Protein AF-A0A521KQM8-F1 (afdb_monomer_lite)

Sequence (256 aa):
MLDLCTLRRFVACAALLVLASGAGAQAESTPASAPASAPASAPAPAAPDPARRARIEAQLAVDKQLAVDTSGAEQALELLRSTRGATEHERAIALAALGIAKHADGRELLESQARYGPGVERLAAIAALGDLGAPDLALFGELVRDAQADVRAGACLALCFAGAGARVADLSLNGPPDVAASAQAAIDFARAPREHLEFEPGLLRLELRTRAAERFGAAPASLPVPLPAPAPTDAKPAAEPATAPAAAPAPPADAG

Structure (mmCIF, N/CA/C/O backbone):
data_AF-A0A521KQM8-F1
#
_entry.id   AF-A0A521KQM8-F1
#
loop_
_atom_site.group_PDB
_atom_site.id
_atom_site.type_symbol
_atom_site.label_atom_id
_atom_site.label_alt_id
_atom_site.label_comp_id
_atom_site.label_asym_id
_atom_site.label_entity_id
_atom_site.label_seq_id
_atom_site.pdbx_PDB_ins_code
_atom_site.Cartn_x
_atom_site.Cartn_y
_atom_site.Cartn_z
_atom_site.occupancy
_atom_site.B_iso_or_equiv
_atom_site.auth_seq_id
_atom_site.auth_comp_id
_atom_site.auth_asym_id
_atom_site.auth_atom_id
_atom_site.pdbx_PDB_model_num
ATOM 1 N N . MET A 1 1 ? -30.921 2.737 -35.733 1.00 42.62 1 MET A N 1
ATOM 2 C CA . MET A 1 1 ? -30.662 3.814 -34.757 1.00 42.62 1 MET A CA 1
ATOM 3 C C . MET A 1 1 ? -29.338 3.501 -34.090 1.00 42.62 1 MET A C 1
ATOM 5 O O . MET A 1 1 ? -29.284 2.562 -33.312 1.00 42.62 1 MET A O 1
ATOM 9 N N . LEU A 1 2 ? -28.266 4.175 -34.505 1.00 41.41 2 LEU A N 1
ATOM 10 C CA . LEU A 1 2 ? -26.936 4.033 -33.906 1.00 41.41 2 LEU A CA 1
ATOM 11 C C . LEU A 1 2 ? -26.723 5.194 -32.931 1.00 41.41 2 LEU A C 1
ATOM 13 O O . LEU A 1 2 ? -27.085 6.330 -33.234 1.00 41.41 2 LEU A O 1
ATOM 17 N N . ASP A 1 3 ? -26.207 4.853 -31.754 1.00 48.16 3 ASP A N 1
ATOM 18 C CA . ASP A 1 3 ? -26.112 5.684 -30.557 1.00 48.16 3 ASP A CA 1
ATOM 19 C C . ASP A 1 3 ? -25.128 6.858 -30.741 1.00 48.16 3 ASP A C 1
ATOM 21 O O . ASP A 1 3 ? -24.001 6.688 -31.225 1.00 48.16 3 ASP A O 1
ATOM 25 N N . LEU A 1 4 ? -25.549 8.064 -30.340 1.00 45.22 4 LEU A N 1
ATOM 26 C CA . LEU A 1 4 ? -24.767 9.304 -30.450 1.00 45.22 4 LEU A CA 1
ATOM 27 C C . LEU A 1 4 ? -23.449 9.247 -29.647 1.00 45.22 4 LEU A C 1
ATOM 29 O O . LEU A 1 4 ? -22.522 10.009 -29.935 1.00 45.22 4 LEU A O 1
ATOM 33 N N . CYS A 1 5 ? -23.323 8.328 -28.685 1.00 44.53 5 CYS A N 1
ATOM 34 C CA . CYS A 1 5 ? -22.093 8.117 -27.916 1.00 44.53 5 CYS A CA 1
ATOM 35 C C . CYS A 1 5 ? -20.972 7.426 -28.715 1.00 44.53 5 CYS A C 1
ATOM 37 O O . CYS A 1 5 ? -19.792 7.682 -28.462 1.00 44.53 5 CYS A O 1
ATOM 39 N N . THR A 1 6 ? -21.297 6.608 -29.720 1.00 47.88 6 THR A N 1
ATOM 40 C CA . THR A 1 6 ? -20.286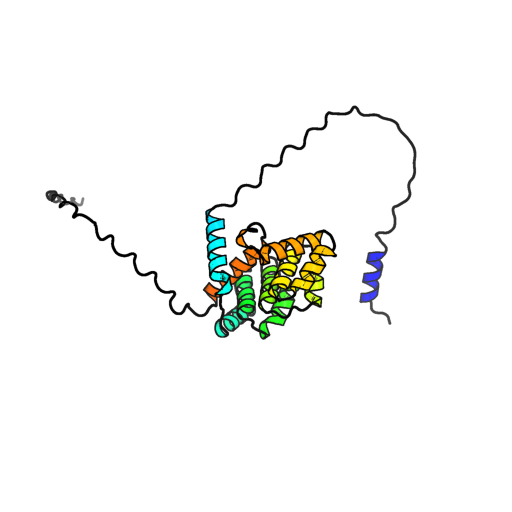 5.915 -30.542 1.00 47.88 6 THR A CA 1
ATOM 41 C C . THR A 1 6 ? -19.707 6.836 -31.622 1.00 47.88 6 THR A C 1
ATOM 43 O O . THR A 1 6 ? -18.534 6.718 -31.981 1.00 47.88 6 THR A O 1
ATOM 46 N N . LEU A 1 7 ? -20.483 7.827 -32.078 1.00 43.34 7 LEU A N 1
ATOM 47 C CA . LEU A 1 7 ? -20.072 8.762 -33.130 1.00 43.34 7 LEU A CA 1
ATOM 48 C C . LEU A 1 7 ? -19.021 9.786 -32.652 1.00 43.34 7 LEU A C 1
ATOM 50 O O . LEU A 1 7 ? -18.184 10.223 -33.439 1.00 43.34 7 LEU A O 1
ATOM 54 N N . ARG A 1 8 ? -18.992 10.130 -31.354 1.00 45.88 8 ARG A N 1
ATOM 55 C CA . ARG A 1 8 ? -18.003 11.076 -30.792 1.00 45.88 8 ARG A CA 1
ATOM 56 C C . ARG A 1 8 ? -16.604 10.485 -30.600 1.00 45.88 8 ARG A C 1
ATOM 58 O O . ARG A 1 8 ? -15.633 11.234 -30.630 1.00 45.88 8 ARG A O 1
ATOM 65 N N . ARG A 1 9 ? -16.475 9.162 -30.451 1.00 45.34 9 ARG A N 1
ATOM 66 C CA . ARG A 1 9 ? -15.163 8.500 -30.305 1.00 45.34 9 ARG A CA 1
ATOM 67 C C . ARG A 1 9 ? -14.437 8.288 -31.636 1.00 45.34 9 ARG A C 1
ATOM 69 O O . ARG A 1 9 ? -13.214 8.252 -31.643 1.00 45.34 9 ARG A O 1
ATOM 76 N N . PHE A 1 10 ? -15.156 8.245 -32.758 1.00 44.16 10 PHE A N 1
ATOM 77 C CA . PHE A 1 10 ? -14.536 8.107 -34.082 1.00 44.16 10 PHE A CA 1
ATOM 78 C C . PHE A 1 10 ? -13.976 9.423 -34.647 1.00 44.16 10 PHE A C 1
ATOM 80 O O . PHE A 1 10 ? -12.993 9.401 -35.382 1.00 44.16 10 PHE A O 1
ATOM 87 N N . VAL A 1 11 ? -14.528 10.578 -34.261 1.00 44.50 11 VAL A N 1
ATOM 88 C CA . VAL A 1 11 ? -14.074 11.889 -34.773 1.00 44.50 11 VAL A CA 1
ATOM 89 C C . VAL A 1 11 ? -12.771 12.367 -34.107 1.00 44.50 11 VAL A C 1
ATOM 91 O O . VAL A 1 11 ? -12.037 13.153 -34.696 1.00 44.50 11 VAL A O 1
ATOM 94 N N . ALA A 1 12 ? -12.406 11.833 -32.937 1.00 39.25 12 ALA A N 1
ATOM 95 C CA . ALA A 1 12 ? -11.159 12.192 -32.252 1.00 39.25 12 ALA A CA 1
ATOM 96 C C . ALA A 1 12 ? -9.910 11.429 -32.754 1.00 39.25 12 ALA A C 1
ATOM 98 O O . ALA A 1 12 ? -8.794 11.839 -32.455 1.00 39.25 12 ALA A O 1
ATOM 99 N N . CYS A 1 13 ? -10.067 10.356 -33.542 1.00 35.03 13 CYS A N 1
ATOM 100 C CA . CYS A 1 13 ? -8.942 9.584 -34.101 1.00 35.03 13 CYS A CA 1
ATOM 101 C C . CYS A 1 13 ? -8.558 9.971 -35.541 1.00 35.03 13 CYS A C 1
ATOM 103 O O . CYS A 1 13 ? -7.539 9.506 -36.041 1.00 35.03 13 CYS A O 1
ATOM 105 N N . ALA A 1 14 ? -9.318 10.847 -36.207 1.00 38.75 14 ALA A N 1
ATOM 106 C CA . ALA A 1 14 ? -9.043 11.261 -37.588 1.00 38.75 14 ALA A CA 1
ATOM 107 C C . ALA A 1 14 ? -8.217 12.562 -37.713 1.00 38.75 14 ALA A C 1
ATOM 109 O O . ALA A 1 14 ? -7.938 12.999 -38.825 1.00 38.75 14 ALA A O 1
ATOM 110 N N . ALA A 1 15 ? -7.804 13.181 -36.600 1.00 38.75 15 ALA A N 1
ATOM 111 C CA . ALA A 1 15 ? -7.133 14.489 -36.599 1.00 38.75 15 ALA A CA 1
ATOM 112 C C . ALA A 1 15 ? -5.607 14.449 -36.357 1.00 38.75 15 ALA A C 1
ATOM 114 O O . ALA A 1 15 ? -4.981 15.501 -36.296 1.00 38.75 15 ALA A O 1
ATOM 115 N N . LEU A 1 16 ? -4.989 13.267 -36.245 1.00 41.53 16 LEU A N 1
ATOM 116 C CA . LEU A 1 16 ? -3.543 13.123 -35.977 1.00 41.53 16 LEU A CA 1
ATOM 117 C C . LEU A 1 16 ? -2.759 12.447 -37.113 1.00 41.53 16 LEU A C 1
ATOM 119 O O . LEU A 1 16 ? -1.646 11.973 -36.911 1.00 41.53 16 LEU A O 1
ATOM 123 N N . LEU A 1 17 ? -3.325 12.415 -38.322 1.00 41.81 17 LEU A N 1
ATOM 124 C CA . LEU A 1 17 ? -2.735 11.724 -39.472 1.00 41.81 17 LEU A CA 1
ATOM 125 C C . LEU A 1 17 ? -2.763 12.569 -40.750 1.00 41.81 17 LEU A C 1
ATOM 127 O O . LEU A 1 17 ? -3.063 12.078 -41.829 1.00 41.81 17 LEU A O 1
ATOM 131 N N . VAL A 1 18 ? -2.425 13.854 -40.635 1.00 44.00 18 VAL A N 1
ATOM 132 C CA . VAL A 1 18 ? -2.020 14.686 -41.775 1.00 44.00 18 VAL A CA 1
ATOM 133 C C . VAL A 1 18 ? -0.967 15.668 -41.279 1.00 44.00 18 VAL A C 1
ATOM 135 O O . VAL A 1 18 ? -1.318 16.639 -40.623 1.00 44.00 18 VAL A O 1
ATOM 138 N N . LEU A 1 19 ? 0.309 15.378 -41.551 1.00 39.69 19 LEU A N 1
ATOM 139 C CA . LEU A 1 19 ? 1.375 16.338 -41.894 1.00 39.69 19 LEU A CA 1
ATOM 140 C C . LEU A 1 19 ? 2.714 15.590 -42.007 1.00 39.69 19 LEU A C 1
ATOM 142 O O . LEU A 1 19 ? 3.622 15.726 -41.195 1.00 39.69 19 LEU A O 1
ATOM 146 N N . ALA A 1 20 ? 2.824 14.784 -43.060 1.00 41.88 20 ALA A N 1
ATOM 147 C CA . ALA A 1 20 ? 4.099 14.355 -43.614 1.00 41.88 20 ALA A CA 1
ATOM 148 C C . ALA A 1 20 ? 4.012 14.499 -45.137 1.00 41.88 20 ALA A C 1
ATOM 150 O O . ALA A 1 20 ? 3.541 13.594 -45.814 1.00 41.88 20 ALA A O 1
ATOM 151 N N . SER A 1 21 ? 4.379 15.671 -45.660 1.00 40.28 21 SER A N 1
ATOM 152 C CA . SER A 1 21 ? 5.033 15.822 -46.969 1.00 40.28 21 SER A CA 1
ATOM 153 C C . SER A 1 21 ? 5.296 17.295 -47.257 1.00 40.28 21 SER A C 1
ATOM 155 O O . SER A 1 21 ? 4.374 18.103 -47.311 1.00 40.28 21 SER A O 1
ATOM 157 N N . GLY A 1 22 ? 6.565 17.633 -47.453 1.00 37.00 22 GLY A N 1
ATOM 158 C CA . GLY A 1 22 ? 7.013 18.981 -47.775 1.00 37.00 22 GLY A CA 1
ATOM 159 C C . GLY A 1 22 ? 8.520 19.005 -47.976 1.00 37.00 22 GLY A C 1
ATOM 160 O O . GLY A 1 22 ? 9.252 19.519 -47.140 1.00 37.00 22 GLY A O 1
ATOM 161 N N . ALA A 1 23 ? 8.977 18.376 -49.058 1.00 44.16 23 ALA A N 1
ATOM 162 C CA . ALA A 1 23 ? 10.342 18.489 -49.553 1.00 44.16 23 ALA A CA 1
ATOM 163 C C . ALA A 1 23 ? 10.593 19.895 -50.128 1.00 44.16 23 ALA A C 1
ATOM 165 O O . ALA A 1 23 ? 9.737 20.431 -50.831 1.00 44.16 23 ALA A O 1
ATOM 166 N N . GLY A 1 24 ? 11.780 20.462 -49.886 1.00 35.81 24 GLY A N 1
ATOM 167 C CA . GLY A 1 24 ? 12.187 21.735 -50.486 1.00 35.81 24 GLY A CA 1
ATOM 168 C C . GLY A 1 24 ? 13.563 22.236 -50.040 1.00 35.81 24 GLY A C 1
ATOM 169 O O . GLY A 1 24 ? 13.657 22.987 -49.085 1.00 35.81 24 GLY A O 1
ATOM 170 N N . ALA A 1 25 ? 14.593 21.778 -50.756 1.00 41.16 25 ALA A N 1
ATOM 171 C CA . ALA A 1 25 ? 15.841 22.447 -51.153 1.00 41.16 25 ALA A CA 1
ATOM 172 C C . ALA A 1 25 ? 16.570 23.472 -50.239 1.00 41.16 25 ALA A C 1
ATOM 174 O O . ALA A 1 25 ? 16.071 24.547 -49.941 1.00 41.16 25 ALA A O 1
ATOM 175 N N . GLN A 1 26 ? 17.853 23.145 -50.019 1.00 43.31 26 GLN A N 1
ATOM 176 C CA . GLN A 1 26 ? 19.065 23.987 -50.046 1.00 43.31 26 GLN A CA 1
ATOM 177 C C . GLN A 1 26 ? 19.142 25.299 -49.243 1.00 43.31 26 GLN A C 1
ATOM 179 O O . GLN A 1 26 ? 18.536 26.298 -49.604 1.00 43.31 26 GLN A O 1
ATOM 184 N N . ALA A 1 27 ? 20.099 25.340 -48.307 1.00 42.34 27 ALA A N 1
ATOM 185 C CA . ALA A 1 27 ? 21.188 26.323 -48.320 1.00 42.34 27 ALA A CA 1
ATOM 186 C C . ALA A 1 27 ? 22.293 25.906 -47.336 1.00 42.34 27 ALA A C 1
ATOM 188 O O . ALA A 1 27 ? 22.038 25.632 -46.163 1.00 42.34 27 ALA A O 1
ATOM 189 N N . GLU A 1 28 ? 23.525 25.868 -47.837 1.00 49.53 28 GLU A N 1
ATOM 190 C CA . GLU A 1 28 ? 24.750 25.847 -47.049 1.00 49.53 28 GLU A CA 1
ATOM 191 C C . GLU A 1 28 ? 24.779 27.031 -46.077 1.00 49.53 28 GLU A C 1
ATOM 193 O O . GLU A 1 28 ? 24.676 28.188 -46.475 1.00 49.53 28 GLU A O 1
ATOM 198 N N . SER A 1 29 ? 24.996 26.755 -44.798 1.00 42.62 29 SER A N 1
ATOM 199 C CA . SER A 1 29 ? 25.828 27.623 -43.970 1.00 42.62 29 SER A CA 1
ATOM 200 C C . SER A 1 29 ? 26.362 26.804 -42.810 1.00 42.62 29 SER A C 1
ATOM 202 O O . SER A 1 29 ? 25.623 26.304 -41.971 1.00 42.62 29 SER A O 1
ATOM 204 N N . THR A 1 30 ? 27.672 26.620 -42.830 1.00 50.94 30 THR A N 1
ATOM 205 C CA . THR A 1 30 ? 28.484 26.042 -41.770 1.00 50.94 30 THR A CA 1
ATOM 206 C C . THR A 1 30 ? 28.588 27.068 -40.639 1.00 50.94 30 THR A C 1
ATOM 208 O O . THR A 1 30 ? 29.225 28.102 -40.852 1.00 50.94 30 THR A O 1
ATOM 211 N N . PRO A 1 31 ? 28.030 26.843 -39.435 1.00 47.12 31 PRO A N 1
ATOM 212 C CA . PRO A 1 31 ? 28.430 27.599 -38.267 1.00 47.12 31 PRO A CA 1
ATOM 213 C C . PRO A 1 31 ? 29.567 26.852 -37.570 1.00 47.12 31 PRO A C 1
ATOM 215 O O . PRO A 1 31 ? 29.509 25.646 -37.330 1.00 47.12 31 PRO A O 1
ATOM 218 N N . ALA A 1 32 ? 30.622 27.602 -37.284 1.00 49.81 32 ALA A N 1
ATOM 219 C CA . ALA A 1 32 ? 31.792 27.187 -36.536 1.00 49.81 32 ALA A CA 1
ATOM 220 C C . ALA A 1 32 ? 31.441 26.324 -35.311 1.00 49.81 32 ALA A C 1
ATOM 222 O O . ALA A 1 32 ? 30.606 26.703 -34.488 1.00 49.81 32 ALA A O 1
ATOM 223 N N . SER A 1 33 ? 32.136 25.190 -35.181 1.00 44.94 33 SER A N 1
ATOM 224 C CA . SER A 1 33 ? 32.181 24.376 -33.969 1.00 44.94 33 SER A CA 1
ATOM 225 C C . SER A 1 33 ? 32.555 25.242 -32.766 1.00 44.94 33 SER A C 1
ATOM 227 O O . SER A 1 33 ? 33.722 25.577 -32.564 1.00 44.94 33 SER A O 1
ATOM 229 N N . ALA A 1 34 ? 31.559 25.588 -31.955 1.00 53.56 34 ALA A N 1
ATOM 230 C CA . ALA A 1 34 ? 31.776 26.022 -30.587 1.00 53.56 34 ALA A CA 1
ATOM 231 C C . ALA A 1 34 ? 32.239 24.805 -29.761 1.00 53.56 34 ALA A C 1
ATOM 233 O O . ALA A 1 34 ? 31.716 23.703 -29.962 1.00 53.56 34 ALA A O 1
ATOM 234 N N . PRO A 1 35 ? 33.218 24.954 -28.853 1.00 50.25 35 PRO A N 1
ATOM 235 C CA . PRO A 1 35 ? 33.642 23.858 -27.995 1.00 50.25 35 PRO A CA 1
ATOM 236 C C . PRO A 1 35 ? 32.456 23.406 -27.141 1.00 50.25 35 PRO A C 1
ATOM 238 O O . PRO A 1 35 ? 31.850 24.208 -26.432 1.00 50.25 35 PRO A O 1
ATOM 241 N N . ALA A 1 36 ? 32.132 22.116 -27.236 1.00 51.28 36 ALA A N 1
ATOM 242 C CA . ALA A 1 36 ? 31.142 21.457 -26.403 1.00 51.28 36 ALA A CA 1
ATOM 243 C C . ALA A 1 36 ? 31.471 21.729 -24.930 1.00 51.28 36 ALA A C 1
ATOM 245 O O . ALA A 1 36 ? 32.443 21.200 -24.388 1.00 51.28 36 ALA A O 1
ATOM 246 N N . SER A 1 37 ? 30.683 22.595 -24.292 1.00 50.91 37 SER A N 1
ATOM 247 C CA . SER A 1 37 ? 30.694 22.741 -22.845 1.00 50.91 37 SER A CA 1
ATOM 248 C C . SER A 1 37 ? 30.358 21.376 -22.259 1.00 50.91 37 SER A C 1
ATOM 250 O O . SER A 1 37 ? 29.270 20.847 -22.489 1.00 50.91 37 SER A O 1
ATOM 252 N N . ALA A 1 38 ? 31.329 20.780 -21.569 1.00 54.16 38 ALA A N 1
ATOM 253 C CA . ALA A 1 38 ? 31.138 19.541 -20.836 1.00 54.16 38 ALA A CA 1
ATOM 254 C C . ALA A 1 38 ? 29.878 19.666 -19.960 1.00 54.16 38 ALA A C 1
ATOM 256 O O . ALA A 1 38 ? 29.678 20.729 -19.359 1.00 54.16 38 ALA A O 1
ATOM 257 N N . PRO A 1 39 ? 29.020 18.631 -19.884 1.00 51.47 39 PRO A N 1
ATOM 258 C CA . PRO A 1 39 ? 27.883 18.663 -18.981 1.00 51.47 39 PRO A CA 1
ATOM 259 C C . PRO A 1 39 ? 28.429 18.894 -17.574 1.00 51.47 39 PRO A C 1
ATOM 261 O O . PRO A 1 39 ? 29.237 18.106 -17.081 1.00 51.47 39 PRO A O 1
ATOM 264 N N . ALA A 1 40 ? 28.042 20.015 -16.964 1.00 53.69 40 ALA A N 1
ATOM 265 C CA . ALA A 1 40 ? 28.333 20.281 -15.569 1.00 53.69 40 ALA A CA 1
ATOM 266 C C . ALA A 1 40 ? 27.846 19.067 -14.776 1.00 53.69 40 ALA A C 1
ATOM 268 O O . ALA A 1 40 ? 26.659 18.739 -14.829 1.00 53.69 40 ALA A O 1
ATOM 269 N N . SER A 1 41 ? 28.777 18.363 -14.127 1.00 55.09 41 SER A N 1
ATOM 270 C CA . SER A 1 41 ? 28.481 17.211 -13.286 1.00 55.09 41 SER A CA 1
ATOM 271 C C . SER A 1 41 ? 27.321 17.573 -12.371 1.00 55.09 41 SER A C 1
ATOM 273 O O . SER A 1 41 ? 27.449 18.477 -11.542 1.00 55.09 41 SER A O 1
ATOM 275 N N . ALA A 1 42 ? 26.177 16.915 -12.565 1.00 52.94 42 ALA A N 1
ATOM 276 C CA . ALA A 1 42 ? 25.036 17.091 -11.687 1.00 52.94 42 ALA A CA 1
ATOM 277 C C . ALA A 1 42 ? 25.513 16.850 -10.244 1.00 52.94 42 ALA A C 1
ATOM 279 O O . ALA A 1 42 ? 26.261 15.891 -10.014 1.00 52.94 42 ALA A O 1
ATOM 280 N N . PRO A 1 43 ? 25.155 17.720 -9.283 1.00 50.44 43 PRO A N 1
ATOM 281 C CA . PRO A 1 43 ? 25.525 17.509 -7.894 1.00 50.44 43 PRO A CA 1
ATOM 282 C C . PRO A 1 43 ? 25.019 16.132 -7.470 1.00 50.44 43 PRO A C 1
ATOM 284 O O . PRO A 1 43 ? 23.859 15.791 -7.708 1.00 50.44 43 PRO A O 1
ATOM 287 N N . ALA A 1 44 ? 25.915 15.326 -6.896 1.00 56.72 44 ALA A N 1
ATOM 288 C CA . ALA A 1 44 ? 25.565 14.014 -6.376 1.00 56.72 44 ALA A CA 1
ATOM 289 C C . ALA A 1 44 ? 24.344 14.150 -5.445 1.00 56.72 44 ALA A C 1
ATOM 291 O O . ALA A 1 44 ? 24.297 15.112 -4.667 1.00 56.72 44 ALA A O 1
ATOM 292 N N . PRO A 1 45 ? 23.354 13.241 -5.529 1.00 59.22 45 PRO A N 1
ATOM 293 C CA . PRO A 1 45 ? 22.171 13.309 -4.684 1.00 59.22 45 PRO A CA 1
ATOM 294 C C . PRO A 1 45 ? 22.611 13.371 -3.220 1.00 59.22 45 PRO A C 1
ATOM 296 O O . PRO A 1 45 ? 23.424 12.560 -2.772 1.00 59.22 45 PRO A O 1
ATOM 299 N N . ALA A 1 46 ? 22.126 14.384 -2.500 1.00 65.50 46 ALA A N 1
ATOM 300 C CA . ALA A 1 46 ? 22.454 14.572 -1.097 1.00 65.50 46 ALA A CA 1
ATOM 301 C C . ALA A 1 46 ? 22.098 13.297 -0.323 1.00 65.50 46 ALA A C 1
ATOM 303 O O . ALA A 1 46 ? 21.024 12.726 -0.520 1.00 65.50 46 ALA A O 1
ATOM 304 N N . ALA A 1 47 ? 23.012 12.845 0.538 1.00 66.81 47 ALA A N 1
ATOM 305 C CA . ALA A 1 47 ? 22.758 11.689 1.382 1.00 66.81 47 ALA A CA 1
ATOM 306 C C . ALA A 1 47 ? 21.452 11.906 2.175 1.00 66.81 47 ALA A C 1
ATOM 308 O O . ALA A 1 47 ? 21.221 13.021 2.656 1.00 66.81 47 ALA A O 1
ATOM 309 N N . PRO A 1 48 ? 20.591 10.880 2.301 1.00 68.19 48 PRO A N 1
ATOM 310 C CA . PRO A 1 48 ? 19.326 11.015 3.007 1.00 68.19 48 PRO A CA 1
ATOM 311 C C . PRO A 1 48 ? 19.566 11.467 4.449 1.00 68.19 48 PRO A C 1
ATOM 313 O O . PRO A 1 48 ? 20.494 10.995 5.108 1.00 68.19 48 PRO A O 1
ATOM 316 N N . ASP A 1 49 ? 18.706 12.369 4.929 1.00 85.44 49 ASP A N 1
ATOM 317 C CA . ASP A 1 49 ? 18.711 12.849 6.311 1.00 85.44 49 ASP A CA 1
ATOM 318 C C . ASP A 1 49 ? 18.777 11.651 7.284 1.00 85.44 49 ASP A C 1
ATOM 320 O O . ASP A 1 49 ? 17.911 10.765 7.218 1.00 85.44 49 ASP A O 1
ATOM 324 N N . PRO A 1 50 ? 19.784 11.584 8.182 1.00 88.00 50 PRO A N 1
ATOM 325 C CA . PRO A 1 50 ? 19.928 10.476 9.121 1.00 88.00 50 PRO A CA 1
ATOM 326 C C . PRO A 1 50 ? 18.680 10.273 9.989 1.00 88.00 50 PRO A C 1
ATOM 328 O O . PRO A 1 50 ? 18.360 9.132 10.330 1.00 88.00 50 PRO A O 1
ATOM 331 N N . ALA A 1 51 ? 17.929 11.337 10.298 1.00 88.38 51 ALA A N 1
ATOM 332 C CA . ALA A 1 51 ? 16.683 11.226 11.051 1.00 88.38 51 ALA A CA 1
ATOM 333 C C . ALA A 1 51 ? 15.572 10.544 10.234 1.00 88.38 51 ALA A C 1
ATOM 335 O O . ALA A 1 51 ? 14.871 9.668 10.753 1.00 88.38 51 ALA A O 1
ATOM 336 N N . ARG A 1 52 ? 15.435 10.886 8.942 1.00 87.38 52 ARG A N 1
ATOM 337 C CA . ARG A 1 52 ? 14.514 10.199 8.015 1.00 87.38 52 ARG A CA 1
ATOM 338 C C . ARG A 1 52 ? 14.869 8.718 7.909 1.00 87.38 52 ARG A C 1
ATOM 340 O O . ARG A 1 52 ? 13.984 7.874 8.026 1.00 87.38 52 ARG A O 1
ATOM 347 N N . ARG A 1 53 ? 16.156 8.402 7.743 1.00 90.12 53 ARG A N 1
ATOM 348 C CA . ARG A 1 53 ? 16.640 7.018 7.661 1.00 90.12 53 ARG A CA 1
ATOM 349 C C . ARG A 1 53 ? 16.299 6.215 8.917 1.00 90.12 53 ARG A C 1
ATOM 351 O O . ARG A 1 53 ? 15.694 5.155 8.796 1.00 90.12 53 ARG A O 1
ATOM 358 N N . ALA A 1 54 ? 16.610 6.739 10.102 1.00 89.81 54 ALA A N 1
ATOM 359 C CA . ALA A 1 54 ? 16.306 6.070 11.368 1.00 89.81 54 ALA A CA 1
ATOM 360 C C . ALA A 1 54 ? 14.799 5.809 11.544 1.00 89.81 54 ALA A C 1
ATOM 362 O O . ALA A 1 54 ? 14.403 4.744 12.019 1.00 89.81 54 ALA A O 1
ATOM 363 N N . ARG A 1 55 ? 13.943 6.749 11.111 1.00 90.81 55 ARG A N 1
ATOM 364 C CA . ARG A 1 55 ? 12.482 6.568 11.128 1.00 90.81 55 ARG A CA 1
ATOM 365 C C . ARG A 1 55 ? 12.034 5.424 10.214 1.00 90.81 55 ARG A C 1
ATOM 367 O O . ARG A 1 55 ? 11.248 4.591 10.655 1.00 90.81 55 ARG A O 1
ATOM 374 N N . ILE A 1 56 ? 12.531 5.370 8.977 1.00 90.50 56 ILE A N 1
ATOM 375 C CA . ILE A 1 56 ? 12.179 4.300 8.028 1.00 90.50 56 ILE A CA 1
ATOM 376 C C . ILE A 1 56 ? 12.672 2.942 8.544 1.00 90.50 56 ILE A C 1
ATOM 378 O O . ILE A 1 56 ? 11.944 1.953 8.490 1.00 90.50 56 ILE A O 1
ATOM 382 N N . GLU A 1 57 ? 13.885 2.884 9.095 1.00 91.50 57 GLU A N 1
ATOM 383 C CA . GLU A 1 57 ? 14.432 1.657 9.684 1.00 91.50 57 GLU A CA 1
ATOM 384 C C . GLU A 1 57 ? 13.585 1.158 10.866 1.00 91.50 57 GLU A C 1
ATOM 386 O O . GLU A 1 57 ? 13.322 -0.044 10.962 1.00 91.50 57 GLU A O 1
ATOM 391 N N . ALA A 1 58 ? 13.097 2.067 11.717 1.00 89.31 58 ALA A N 1
ATOM 392 C CA . ALA A 1 58 ? 12.175 1.731 12.801 1.00 89.31 58 ALA A CA 1
ATOM 393 C C . ALA A 1 58 ? 10.831 1.195 12.275 1.00 89.31 58 ALA A C 1
ATOM 395 O O . ALA A 1 58 ? 10.347 0.180 12.773 1.00 89.31 58 ALA A O 1
ATOM 396 N N . GLN A 1 59 ? 10.260 1.814 11.235 1.00 92.19 59 GLN A N 1
ATOM 397 C CA . GLN A 1 59 ? 9.028 1.335 10.590 1.00 92.19 59 GLN A CA 1
ATOM 398 C C . GLN A 1 59 ? 9.215 -0.063 9.984 1.00 92.19 59 GLN A C 1
ATOM 400 O O . GLN A 1 59 ? 8.401 -0.956 10.211 1.00 92.19 59 GLN A O 1
ATOM 405 N N . LEU A 1 60 ? 10.326 -0.296 9.280 1.00 92.12 60 LEU A N 1
ATOM 406 C CA . LEU A 1 60 ? 10.664 -1.606 8.715 1.00 92.12 60 LEU A CA 1
ATOM 407 C C . LEU A 1 60 ? 10.817 -2.697 9.778 1.00 92.12 60 LEU A C 1
ATOM 409 O O . LEU A 1 60 ? 10.504 -3.857 9.510 1.00 92.12 60 LEU A O 1
ATOM 413 N N . ALA A 1 61 ? 11.308 -2.349 10.971 1.00 91.19 61 ALA A N 1
ATOM 414 C CA . ALA A 1 61 ? 11.459 -3.300 12.068 1.00 91.19 61 ALA A CA 1
ATOM 415 C C . ALA A 1 61 ? 10.106 -3.822 12.581 1.00 91.19 61 ALA A C 1
ATOM 417 O O . ALA A 1 61 ? 10.025 -4.982 12.989 1.00 91.19 61 ALA A O 1
ATOM 418 N N . VAL A 1 62 ? 9.053 -2.999 12.519 1.00 90.88 62 VAL A N 1
ATOM 419 C CA . VAL A 1 62 ? 7.713 -3.345 13.019 1.00 90.88 62 VAL A CA 1
ATOM 420 C C . VAL A 1 62 ? 6.712 -3.718 11.921 1.00 90.88 62 VAL A C 1
ATOM 422 O O . VAL A 1 62 ? 5.695 -4.318 12.244 1.00 90.88 62 VAL A O 1
ATOM 425 N N . ASP A 1 63 ? 6.989 -3.452 10.635 1.00 91.31 63 ASP A N 1
ATOM 426 C CA . ASP A 1 63 ? 6.025 -3.584 9.517 1.00 91.31 63 ASP A CA 1
ATOM 427 C C . ASP A 1 63 ? 5.286 -4.935 9.465 1.00 91.31 63 ASP A C 1
ATOM 429 O O . ASP A 1 63 ? 4.075 -4.996 9.231 1.00 91.31 63 ASP A O 1
ATOM 433 N N . LYS A 1 64 ? 6.006 -6.034 9.726 1.00 87.75 64 LYS A N 1
ATOM 434 C CA . LYS A 1 64 ? 5.448 -7.400 9.710 1.00 87.75 64 LYS A CA 1
ATOM 435 C C . LYS A 1 64 ? 4.581 -7.733 10.929 1.00 87.75 64 LYS A C 1
ATOM 437 O O . LYS A 1 64 ? 3.878 -8.737 10.901 1.00 87.75 64 LYS A O 1
ATOM 442 N N . GLN A 1 65 ? 4.673 -6.939 11.992 1.00 91.25 65 GLN A N 1
ATOM 443 C CA . GLN A 1 65 ? 3.926 -7.105 13.244 1.00 91.25 65 GLN A CA 1
ATOM 444 C C . GLN A 1 65 ? 2.694 -6.195 13.304 1.00 91.25 65 GLN A C 1
ATOM 446 O O . GLN A 1 65 ? 1.872 -6.343 14.205 1.00 91.25 65 GLN A O 1
ATOM 451 N N . LEU A 1 66 ? 2.564 -5.258 12.360 1.00 91.06 66 LEU A N 1
ATOM 452 C CA . LEU A 1 66 ? 1.424 -4.355 12.288 1.00 91.06 66 LEU A CA 1
ATOM 453 C C . LEU A 1 66 ? 0.144 -5.148 12.024 1.00 91.06 66 LEU A C 1
ATOM 455 O O . LEU A 1 66 ? 0.057 -5.912 11.060 1.00 91.06 66 LEU A O 1
ATOM 459 N N . ALA A 1 67 ? -0.852 -4.925 12.873 1.00 92.44 67 ALA A N 1
ATOM 460 C CA . ALA A 1 67 ? -2.157 -5.551 12.784 1.00 92.44 67 ALA A CA 1
ATOM 461 C C . ALA A 1 67 ? -3.254 -4.516 13.045 1.00 92.44 67 ALA A C 1
ATOM 463 O O . ALA A 1 67 ? -3.100 -3.612 13.865 1.00 92.44 67 ALA A O 1
ATOM 464 N N . VAL A 1 68 ? -4.366 -4.683 12.339 1.00 94.56 68 VAL A N 1
ATOM 465 C CA . VAL A 1 68 ? -5.624 -3.964 12.535 1.00 94.56 68 VAL A CA 1
ATOM 466 C C . VAL A 1 68 ? -6.681 -5.043 12.698 1.00 94.56 68 VAL A C 1
ATOM 468 O O . VAL A 1 68 ? -6.737 -5.969 11.887 1.00 94.56 68 VAL A O 1
ATOM 471 N N . ASP A 1 69 ? -7.445 -4.981 13.785 1.00 94.06 69 ASP A N 1
ATOM 472 C CA . ASP A 1 69 ? -8.507 -5.948 14.043 1.00 94.06 69 ASP A CA 1
ATOM 473 C C . ASP A 1 69 ? -9.793 -5.573 13.285 1.00 94.06 69 ASP A C 1
ATOM 475 O O . ASP A 1 69 ? -9.874 -4.542 12.612 1.00 94.06 69 ASP A O 1
ATOM 479 N N . THR A 1 70 ? -10.809 -6.434 13.361 1.00 93.62 70 THR A N 1
ATOM 480 C CA . THR A 1 70 ? -12.086 -6.201 12.673 1.00 93.62 70 THR A CA 1
ATOM 481 C C . THR A 1 70 ? -12.750 -4.897 13.125 1.00 93.62 70 THR A C 1
ATOM 483 O O . THR A 1 70 ? -13.241 -4.151 12.286 1.00 93.62 70 THR A O 1
ATOM 486 N N . SER A 1 71 ? -12.700 -4.578 14.422 1.00 94.94 71 SER A N 1
ATOM 487 C CA . SER A 1 71 ? -13.274 -3.341 14.976 1.00 94.94 71 SER A CA 1
ATOM 488 C C . SER A 1 71 ? -12.583 -2.094 14.414 1.00 94.94 71 SER A C 1
ATOM 490 O O . SER A 1 71 ? -13.238 -1.139 13.995 1.00 94.94 71 SER A O 1
ATOM 492 N N . GLY A 1 72 ? -11.253 -2.109 14.335 1.00 95.81 72 GLY A N 1
ATOM 493 C CA . GLY A 1 72 ? -10.462 -1.048 13.726 1.00 95.81 72 GLY A CA 1
ATOM 494 C C . GLY A 1 72 ? -10.768 -0.852 12.244 1.00 95.81 72 GLY A C 1
ATOM 495 O O . GLY A 1 72 ? -10.875 0.280 11.769 1.00 95.81 72 GLY A O 1
ATOM 496 N N . ALA A 1 73 ? -10.967 -1.946 11.510 1.00 96.00 73 ALA A N 1
ATOM 497 C CA . ALA A 1 73 ? -11.360 -1.891 10.107 1.00 96.00 73 ALA A CA 1
ATOM 498 C C . ALA A 1 73 ? -12.784 -1.342 9.909 1.00 96.00 73 ALA A C 1
ATOM 500 O O . ALA A 1 73 ? -13.009 -0.551 8.991 1.00 96.00 73 ALA A O 1
ATOM 501 N N . GLU A 1 74 ? -13.730 -1.693 10.782 1.00 95.62 74 GLU A N 1
ATOM 502 C CA . GLU A 1 74 ? -15.084 -1.126 10.783 1.00 95.62 74 GLU A CA 1
ATOM 503 C C . GLU A 1 74 ? -15.059 0.386 11.049 1.00 95.62 74 GLU A C 1
ATOM 505 O O . GLU A 1 74 ? -15.690 1.148 10.314 1.00 95.62 74 GLU A O 1
ATOM 510 N N . GLN A 1 75 ? -14.254 0.841 12.015 1.00 95.62 75 GLN A N 1
ATOM 511 C CA . GLN A 1 75 ? -14.041 2.271 12.283 1.00 95.62 75 GLN A CA 1
ATOM 512 C C . GLN A 1 75 ? -13.409 2.995 11.084 1.00 95.62 75 GLN A C 1
ATOM 514 O O . GLN A 1 75 ? -13.797 4.118 10.750 1.00 95.62 75 GLN A O 1
ATOM 519 N N . ALA A 1 76 ? -12.453 2.359 10.401 1.00 96.38 76 ALA A N 1
ATOM 520 C CA . ALA A 1 76 ? -11.858 2.901 9.183 1.00 96.38 76 ALA A CA 1
ATOM 521 C C . ALA A 1 76 ? -12.890 3.018 8.045 1.00 96.38 76 ALA A C 1
ATOM 523 O O . ALA A 1 76 ? -12.938 4.044 7.361 1.00 96.38 76 ALA A O 1
ATOM 524 N N . LEU A 1 77 ? -13.757 2.014 7.864 1.00 95.56 77 LEU A N 1
ATOM 525 C CA . LEU A 1 77 ? -14.867 2.072 6.904 1.00 95.56 77 LEU A CA 1
ATOM 526 C C . LEU A 1 77 ? -15.867 3.174 7.248 1.00 95.56 77 LEU A C 1
ATOM 528 O O . LEU A 1 77 ? -16.326 3.879 6.349 1.00 95.56 77 LEU A O 1
ATOM 532 N N . GLU A 1 78 ? -16.213 3.330 8.524 1.00 95.12 78 GLU A N 1
ATOM 533 C CA . GLU A 1 78 ? -17.108 4.392 8.980 1.00 95.12 78 GLU A CA 1
ATOM 534 C C . GLU A 1 78 ? -16.524 5.775 8.671 1.00 95.12 78 GLU A C 1
ATOM 536 O O . GLU A 1 78 ? -17.219 6.619 8.099 1.00 95.12 78 GLU A O 1
ATOM 541 N N . LEU A 1 79 ? -15.228 5.984 8.935 1.00 95.44 79 LEU A N 1
ATOM 542 C CA . LEU A 1 79 ? -14.534 7.223 8.573 1.00 95.44 79 LEU A CA 1
ATOM 543 C C . LEU A 1 79 ? -14.594 7.481 7.065 1.00 95.44 79 LEU A C 1
ATOM 545 O O . LEU A 1 79 ? -14.893 8.598 6.651 1.00 95.44 79 LEU A O 1
ATOM 549 N N . LEU A 1 80 ? -14.345 6.463 6.239 1.00 94.88 80 LEU A N 1
ATOM 550 C CA . LEU A 1 80 ? -14.359 6.595 4.778 1.00 94.88 80 LEU A CA 1
ATOM 551 C C . LEU A 1 80 ? -15.757 6.853 4.202 1.00 94.88 80 LEU A C 1
ATOM 553 O O . LEU A 1 80 ? -15.875 7.474 3.146 1.00 94.88 80 LEU A O 1
ATOM 557 N N . ARG A 1 81 ? -16.807 6.377 4.879 1.00 92.94 81 ARG A N 1
ATOM 558 C CA . ARG A 1 81 ? -18.212 6.631 4.522 1.00 92.94 81 ARG A CA 1
ATOM 559 C C . ARG A 1 81 ? -18.709 7.978 5.044 1.00 92.94 81 ARG A C 1
ATOM 561 O O . ARG A 1 81 ? -19.653 8.537 4.485 1.00 92.94 81 ARG A O 1
ATOM 568 N N . SER A 1 82 ? -18.092 8.502 6.100 1.00 91.12 82 SER A N 1
ATOM 569 C CA . SER A 1 82 ? -18.401 9.823 6.632 1.00 91.12 82 SER A CA 1
ATOM 570 C C . SER A 1 82 ? -18.033 10.906 5.618 1.00 91.12 82 SER A C 1
ATOM 572 O O . SER A 1 82 ? -16.897 11.023 5.170 1.00 91.12 82 SER A O 1
ATOM 574 N N . THR A 1 83 ? -18.996 11.764 5.291 1.00 67.44 83 THR A N 1
ATOM 575 C CA . THR A 1 83 ? -18.781 12.941 4.434 1.00 67.44 83 THR A CA 1
ATOM 576 C C . THR A 1 83 ? -18.163 14.124 5.184 1.00 67.44 83 THR A C 1
ATOM 578 O O . THR A 1 83 ? -17.987 15.197 4.606 1.00 67.44 83 THR A O 1
ATOM 581 N N . ARG A 1 84 ? -17.856 13.978 6.481 1.00 75.50 84 ARG A N 1
ATOM 582 C CA . ARG A 1 84 ? -17.417 15.090 7.332 1.00 75.50 84 ARG A CA 1
ATOM 583 C C . ARG A 1 84 ? -15.924 15.046 7.630 1.00 75.50 84 ARG A C 1
ATOM 585 O O . ARG A 1 84 ? -15.462 14.181 8.363 1.00 75.50 84 ARG A O 1
ATOM 592 N N . GLY A 1 85 ? -15.225 16.080 7.161 1.00 77.69 85 GLY A N 1
ATOM 593 C CA . GLY A 1 85 ? -14.049 16.666 7.817 1.00 77.69 85 GLY A CA 1
ATOM 594 C C . GLY A 1 85 ? -12.751 15.858 7.823 1.00 77.69 85 GLY A C 1
ATOM 595 O O . GLY A 1 85 ? -11.740 16.408 8.245 1.00 77.69 85 GLY A O 1
ATOM 596 N N . ALA A 1 86 ? -12.751 14.607 7.359 1.00 90.25 86 ALA A N 1
ATOM 597 C CA . ALA A 1 86 ? -11.526 13.828 7.238 1.00 90.25 86 ALA A CA 1
ATOM 598 C C . ALA A 1 86 ? -10.630 14.411 6.140 1.00 90.25 86 ALA A C 1
ATOM 600 O O . ALA A 1 86 ? -11.070 14.650 5.012 1.00 90.25 86 ALA A O 1
ATOM 601 N N . THR A 1 87 ? -9.364 14.627 6.474 1.00 94.38 87 THR A N 1
ATOM 602 C CA . THR A 1 87 ? -8.357 15.058 5.497 1.00 94.38 87 THR A CA 1
ATOM 603 C C . THR A 1 87 ? -8.000 13.918 4.535 1.00 94.38 87 THR A C 1
ATOM 605 O O . THR A 1 87 ? -8.189 12.743 4.853 1.00 94.38 87 THR A O 1
ATOM 608 N N . GLU A 1 88 ? -7.435 14.246 3.368 1.00 94.44 88 GLU A N 1
ATOM 609 C CA . GLU A 1 88 ? -6.962 13.250 2.386 1.00 94.44 88 GLU A CA 1
ATOM 610 C C . GLU A 1 88 ? -5.996 12.238 3.028 1.00 94.44 88 GLU A C 1
ATOM 612 O O . GLU A 1 88 ? -6.107 11.029 2.831 1.00 94.44 88 GLU A O 1
ATOM 617 N N . HIS A 1 89 ? -5.091 12.722 3.884 1.00 95.69 89 HIS A N 1
ATOM 618 C CA . HIS A 1 89 ? -4.141 11.873 4.595 1.00 95.69 89 HIS A CA 1
ATOM 619 C C . HIS A 1 89 ? -4.827 10.939 5.605 1.00 95.69 89 HIS A C 1
ATOM 621 O O . HIS A 1 89 ? -4.479 9.766 5.697 1.00 95.69 89 HIS A O 1
ATOM 627 N N . GLU A 1 90 ? -5.845 11.404 6.333 1.00 96.38 90 GLU A N 1
ATOM 628 C CA . GLU A 1 90 ? -6.611 10.538 7.240 1.00 96.38 90 GLU A CA 1
ATOM 629 C C . GLU A 1 90 ? -7.398 9.461 6.496 1.00 96.38 90 GLU A C 1
ATOM 631 O O . GLU A 1 90 ? -7.467 8.319 6.955 1.00 96.38 90 GLU A O 1
ATOM 636 N N . ARG A 1 91 ? -7.951 9.802 5.329 1.00 97.19 91 ARG A N 1
ATOM 637 C CA . ARG A 1 91 ? -8.616 8.832 4.455 1.00 97.19 91 ARG A CA 1
ATOM 638 C C . ARG A 1 91 ? -7.615 7.815 3.910 1.00 97.19 91 ARG A C 1
ATOM 640 O O . ARG A 1 91 ? -7.904 6.624 3.943 1.00 97.19 91 ARG A O 1
ATOM 647 N N . ALA A 1 92 ? -6.417 8.241 3.512 1.00 97.94 92 ALA A N 1
ATOM 648 C CA . ALA A 1 92 ? -5.333 7.338 3.121 1.00 97.94 92 ALA A CA 1
ATOM 649 C C . ALA A 1 92 ? -4.938 6.363 4.247 1.00 97.94 92 ALA A C 1
ATOM 651 O O . ALA A 1 92 ? -4.791 5.165 3.999 1.00 97.94 92 ALA A O 1
ATOM 652 N N . ILE A 1 93 ? -4.840 6.842 5.493 1.00 98.06 93 ILE A N 1
ATOM 653 C CA . ILE A 1 93 ? -4.579 5.991 6.667 1.00 98.06 93 ILE A CA 1
ATOM 654 C C . ILE A 1 93 ? -5.712 4.970 6.862 1.00 98.06 93 ILE A C 1
ATOM 656 O O . ILE A 1 93 ? -5.446 3.792 7.095 1.00 98.06 93 ILE A O 1
ATOM 660 N N . ALA A 1 94 ? -6.974 5.388 6.731 1.00 97.62 94 ALA A N 1
ATOM 661 C CA . ALA A 1 94 ? -8.115 4.482 6.842 1.00 97.62 94 ALA A CA 1
ATOM 662 C C . ALA A 1 94 ? -8.128 3.415 5.730 1.00 97.62 94 ALA A C 1
ATOM 664 O O . ALA A 1 94 ? -8.362 2.245 6.016 1.00 97.62 94 ALA A O 1
ATOM 665 N N . LEU A 1 95 ? -7.803 3.775 4.481 1.00 98.12 95 LEU A N 1
ATOM 666 C CA . LEU A 1 95 ? -7.675 2.814 3.374 1.00 98.12 95 LEU A CA 1
ATOM 667 C C . LEU A 1 95 ? -6.588 1.768 3.665 1.00 98.12 95 LEU A C 1
ATOM 669 O O . LEU A 1 95 ? -6.816 0.573 3.471 1.00 98.12 95 LEU A O 1
ATOM 673 N N . ALA A 1 96 ? -5.435 2.196 4.186 1.00 97.88 96 ALA A N 1
ATOM 674 C CA . ALA A 1 96 ? -4.361 1.288 4.585 1.00 97.88 96 ALA A CA 1
ATOM 675 C C . ALA A 1 96 ? -4.792 0.331 5.710 1.00 97.88 96 ALA A C 1
ATOM 677 O O . ALA A 1 96 ? -4.442 -0.850 5.672 1.00 97.88 96 ALA A O 1
ATOM 678 N N . ALA A 1 97 ? -5.600 0.801 6.667 1.00 97.50 97 ALA A N 1
ATOM 679 C CA . ALA A 1 97 ? -6.146 -0.037 7.734 1.00 97.50 97 ALA A CA 1
ATOM 680 C C . ALA A 1 97 ? -6.995 -1.199 7.187 1.00 97.50 97 ALA A C 1
ATOM 682 O O . ALA A 1 97 ? -6.844 -2.331 7.649 1.00 97.50 97 ALA A O 1
ATOM 683 N N . LEU A 1 98 ? -7.811 -0.955 6.151 1.00 97.62 98 LEU A N 1
ATOM 684 C CA . LEU A 1 98 ? -8.589 -2.009 5.480 1.00 97.62 98 LEU A CA 1
ATOM 685 C C . LEU A 1 98 ? -7.693 -3.078 4.849 1.00 97.62 98 LEU A C 1
ATOM 687 O O . LEU A 1 98 ? -7.996 -4.269 4.940 1.00 97.62 98 LEU A O 1
ATOM 691 N N . GLY A 1 99 ? -6.585 -2.650 4.236 1.00 96.69 99 GLY A N 1
ATOM 692 C CA . GLY A 1 99 ? -5.578 -3.543 3.666 1.00 96.69 99 GLY A CA 1
ATOM 693 C C . GLY A 1 99 ? -4.9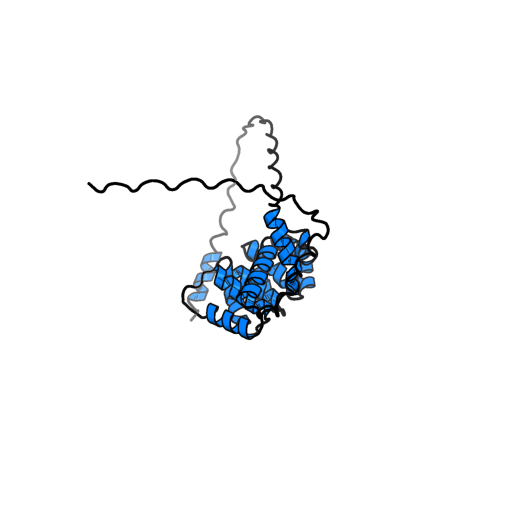17 -4.422 4.727 1.00 96.69 99 GLY A C 1
ATOM 694 O O . GLY A 1 99 ? -4.886 -5.643 4.586 1.00 96.69 99 GLY A O 1
ATOM 695 N N . ILE A 1 100 ? -4.449 -3.817 5.826 1.00 95.62 100 ILE A N 1
ATOM 696 C CA . ILE A 1 100 ? -3.803 -4.532 6.942 1.00 95.62 100 ILE A CA 1
ATOM 697 C C . ILE A 1 100 ? -4.752 -5.554 7.574 1.00 95.62 100 ILE A C 1
ATOM 699 O O . ILE A 1 100 ? -4.352 -6.696 7.803 1.00 95.62 100 ILE A O 1
ATOM 703 N N . ALA A 1 101 ? -6.004 -5.160 7.823 1.00 95.69 101 ALA A N 1
ATOM 704 C CA . ALA A 1 101 ? -7.031 -6.027 8.400 1.00 95.69 101 ALA A CA 1
ATOM 705 C C . ALA A 1 101 ? -7.540 -7.105 7.430 1.00 95.69 101 ALA A C 1
ATOM 707 O O . ALA A 1 101 ? -8.302 -7.985 7.827 1.00 95.69 101 ALA A O 1
ATOM 708 N N . LYS A 1 102 ? -7.153 -7.029 6.149 1.00 94.88 102 LYS A N 1
ATOM 709 C CA . LYS A 1 102 ? -7.671 -7.864 5.058 1.00 94.88 102 LYS A CA 1
ATOM 710 C C . LYS A 1 102 ? -9.202 -7.853 4.981 1.00 94.88 102 LYS A C 1
ATOM 712 O O . LYS A 1 102 ? -9.837 -8.883 4.748 1.00 94.88 102 LYS A O 1
ATOM 717 N N . HIS A 1 103 ? -9.802 -6.684 5.187 1.00 92.81 103 HIS A N 1
ATOM 718 C CA . HIS A 1 103 ? -11.251 -6.548 5.289 1.00 92.81 103 HIS A CA 1
ATOM 719 C C . HIS A 1 103 ? -11.922 -6.660 3.912 1.00 92.81 103 HIS A C 1
ATOM 721 O O . HIS A 1 103 ? -11.876 -5.727 3.107 1.00 92.81 103 HIS A O 1
ATOM 727 N N . ALA A 1 104 ? -12.576 -7.793 3.639 1.00 89.50 104 ALA A N 1
ATOM 728 C CA . ALA A 1 104 ? -13.139 -8.103 2.321 1.00 89.50 104 ALA A CA 1
ATOM 729 C C . ALA A 1 104 ? -14.181 -7.076 1.842 1.00 89.50 104 ALA A C 1
ATOM 731 O O . ALA A 1 104 ? -14.132 -6.666 0.683 1.00 89.50 104 ALA A O 1
ATOM 732 N N . ASP A 1 105 ? -15.047 -6.582 2.733 1.00 89.56 105 ASP A N 1
ATOM 733 C CA . ASP A 1 105 ? -16.097 -5.612 2.371 1.00 89.56 105 ASP A CA 1
ATOM 734 C C . ASP A 1 105 ? -15.540 -4.243 1.943 1.00 89.56 105 ASP A C 1
ATOM 736 O O . ASP A 1 105 ? -16.257 -3.415 1.383 1.00 89.56 105 ASP A O 1
ATOM 740 N N . GLY A 1 106 ? -14.252 -3.986 2.200 1.00 90.62 106 GLY A N 1
ATOM 741 C CA . GLY A 1 106 ? -13.560 -2.784 1.747 1.00 90.62 106 GLY A CA 1
ATOM 742 C C . GLY A 1 106 ? -13.086 -2.859 0.295 1.00 90.62 106 GLY A C 1
ATOM 743 O O . GLY A 1 106 ? -12.664 -1.839 -0.245 1.00 90.62 106 GLY A O 1
ATOM 744 N N . ARG A 1 107 ? -13.139 -4.034 -0.351 1.00 95.25 107 ARG A N 1
ATOM 745 C CA . ARG A 1 107 ? -12.519 -4.257 -1.666 1.00 95.25 107 ARG A CA 1
ATOM 746 C C . ARG A 1 107 ? -13.076 -3.343 -2.753 1.00 95.25 107 ARG A C 1
ATOM 748 O O . ARG A 1 107 ? -12.293 -2.651 -3.388 1.00 95.25 107 ARG A O 1
ATOM 755 N N . GLU A 1 108 ? -14.394 -3.285 -2.942 1.00 95.25 108 GLU A N 1
ATOM 756 C CA . GLU A 1 108 ? -15.002 -2.446 -3.993 1.00 95.25 108 GLU A CA 1
ATOM 757 C C . GLU A 1 108 ? -14.647 -0.961 -3.821 1.00 95.25 108 GLU A C 1
ATOM 759 O O . GLU A 1 108 ? -14.343 -0.256 -4.786 1.00 95.25 108 GLU A O 1
ATOM 764 N N . LEU A 1 109 ? -14.621 -0.494 -2.569 1.00 95.88 109 LEU A N 1
ATOM 765 C CA . LEU A 1 109 ? -14.216 0.865 -2.235 1.00 95.88 109 LEU A CA 1
ATOM 766 C C . LEU A 1 109 ? -12.741 1.099 -2.579 1.00 95.88 109 LEU A C 1
ATOM 768 O O . LEU A 1 109 ? -12.417 2.109 -3.202 1.00 95.88 109 LEU A O 1
ATOM 772 N N . LEU A 1 110 ? -11.855 0.168 -2.222 1.00 97.38 110 LEU A N 1
ATOM 773 C CA . LEU A 1 110 ? -10.431 0.247 -2.549 1.00 97.38 110 LEU A CA 1
ATOM 774 C C . LEU A 1 110 ? -10.190 0.226 -4.062 1.00 97.38 110 LEU A C 1
ATOM 776 O O . LEU A 1 110 ? -9.401 1.021 -4.558 1.00 97.38 110 LEU A O 1
ATOM 780 N N . GLU A 1 111 ? -10.898 -0.608 -4.819 1.00 97.44 111 GLU A N 1
ATOM 781 C CA . GLU A 1 111 ? -10.797 -0.635 -6.282 1.00 97.44 111 GLU A CA 1
ATOM 782 C C . GLU A 1 111 ? -11.274 0.677 -6.915 1.00 97.44 111 GLU A C 1
ATOM 784 O O . GLU A 1 111 ? -10.621 1.211 -7.816 1.00 97.44 111 GLU A O 1
ATOM 789 N N . SER A 1 112 ? -12.384 1.237 -6.425 1.00 97.06 112 SER A N 1
ATOM 790 C CA . SER A 1 112 ? -12.868 2.547 -6.869 1.00 97.06 112 SER A CA 1
ATOM 791 C C . SER A 1 112 ? -11.848 3.650 -6.574 1.00 97.06 112 SER A C 1
ATOM 793 O O . SER A 1 112 ? -11.579 4.484 -7.440 1.00 97.06 112 SER A O 1
ATOM 795 N N . GLN A 1 113 ? -11.255 3.654 -5.377 1.00 97.44 113 GLN A N 1
ATOM 796 C CA . GLN A 1 113 ? -10.246 4.646 -4.997 1.00 97.44 113 GLN A CA 1
ATOM 797 C C . GLN A 1 113 ? -8.922 4.450 -5.742 1.00 97.44 113 GLN A C 1
ATOM 799 O O . GLN A 1 113 ? -8.290 5.427 -6.125 1.00 97.44 113 GLN A O 1
ATOM 804 N N . ALA A 1 114 ? -8.520 3.218 -6.043 1.00 97.88 114 ALA A N 1
ATOM 805 C CA . ALA A 1 114 ? -7.331 2.953 -6.851 1.00 97.88 114 ALA A CA 1
ATOM 806 C C . ALA A 1 114 ? -7.486 3.475 -8.292 1.00 97.88 114 ALA A C 1
ATOM 808 O O . ALA A 1 114 ? -6.525 3.976 -8.885 1.00 97.88 114 ALA A O 1
ATOM 809 N N . ARG A 1 115 ? -8.699 3.404 -8.860 1.00 97.50 115 ARG A N 1
ATOM 810 C CA . ARG A 1 115 ? -8.988 3.932 -10.204 1.00 97.50 115 ARG A CA 1
ATOM 811 C C . ARG A 1 115 ? -9.117 5.453 -10.231 1.00 97.50 115 ARG A C 1
ATOM 813 O O . ARG A 1 115 ? -8.567 6.080 -11.132 1.00 97.50 115 ARG A O 1
ATOM 820 N N . TYR A 1 116 ? -9.843 6.031 -9.275 1.00 96.19 116 TYR A N 1
ATOM 821 C CA . TYR A 1 116 ? -10.338 7.411 -9.384 1.00 96.19 116 TYR A CA 1
ATOM 822 C C . TYR A 1 116 ? -9.997 8.313 -8.197 1.00 96.19 116 TYR A C 1
ATOM 824 O O . TYR A 1 116 ? -10.339 9.495 -8.217 1.00 96.19 116 TYR A O 1
ATOM 832 N N . GLY A 1 117 ? -9.361 7.772 -7.161 1.00 95.31 117 GLY A N 1
ATOM 833 C CA . GLY A 1 117 ? -8.973 8.534 -5.986 1.00 95.31 117 GLY A CA 1
ATOM 834 C C . GLY A 1 117 ? -7.969 9.637 -6.333 1.00 95.31 117 GLY A C 1
ATOM 835 O O . GLY A 1 117 ? -7.207 9.513 -7.299 1.00 95.31 117 GLY A O 1
ATOM 836 N N . PRO A 1 118 ? -7.947 10.733 -5.564 1.00 94.25 118 PRO A N 1
ATOM 837 C CA . PRO A 1 118 ? -6.926 11.757 -5.700 1.00 94.25 118 PRO A CA 1
ATOM 838 C C . PRO A 1 118 ? -5.617 11.330 -5.020 1.00 94.25 118 PRO A C 1
ATOM 840 O O . PRO A 1 118 ? -5.625 10.554 -4.064 1.00 94.25 118 PRO A O 1
ATOM 843 N N . GLY A 1 119 ? -4.503 11.867 -5.525 1.00 95.00 119 GLY A N 1
ATOM 844 C CA . GLY A 1 119 ? -3.225 11.965 -4.815 1.00 95.00 119 GLY A CA 1
ATOM 845 C C . GLY A 1 119 ? -2.834 10.744 -3.979 1.00 95.00 119 GLY A C 1
ATOM 846 O O . GLY A 1 119 ? -2.605 9.651 -4.507 1.00 95.00 119 GLY A O 1
ATOM 847 N N . VAL A 1 120 ? -2.734 10.952 -2.665 1.00 96.81 120 VAL A N 1
ATOM 848 C CA . VAL A 1 120 ? -2.264 9.933 -1.718 1.00 96.81 120 VAL A CA 1
ATOM 849 C C . VAL A 1 120 ? -3.326 8.874 -1.424 1.00 96.81 120 VAL A C 1
ATOM 851 O O . VAL A 1 120 ? -2.969 7.724 -1.177 1.00 96.81 120 VAL A O 1
ATOM 854 N N . GLU A 1 121 ? -4.620 9.200 -1.516 1.00 97.25 121 GLU A N 1
ATOM 855 C CA . GLU A 1 121 ? -5.698 8.209 -1.351 1.00 97.25 121 GLU A CA 1
ATOM 856 C C . GLU A 1 121 ? -5.626 7.125 -2.425 1.00 97.25 121 GLU A C 1
ATOM 858 O O . GLU A 1 121 ? -5.787 5.939 -2.128 1.00 97.25 121 GLU A O 1
ATOM 863 N N . ARG A 1 122 ? -5.326 7.520 -3.667 1.00 98.12 122 ARG A N 1
ATOM 864 C CA . ARG A 1 122 ? -5.158 6.585 -4.781 1.00 98.12 122 ARG A CA 1
ATOM 865 C C . ARG A 1 122 ? -4.035 5.592 -4.506 1.00 98.12 122 ARG A C 1
ATOM 867 O O . ARG A 1 122 ? -4.232 4.383 -4.613 1.00 98.12 122 ARG A O 1
ATOM 874 N N . LEU A 1 123 ? -2.867 6.098 -4.111 1.00 98.50 123 LEU A N 1
ATOM 875 C CA . LEU A 1 123 ? -1.695 5.276 -3.794 1.00 98.50 123 LEU A CA 1
ATOM 876 C C . LEU A 1 123 ? -1.941 4.383 -2.570 1.00 98.50 123 LEU A C 1
ATOM 878 O O . LEU A 1 123 ? -1.565 3.211 -2.581 1.00 98.50 123 LEU A O 1
ATOM 882 N N . ALA A 1 124 ? -2.628 4.904 -1.549 1.00 98.44 124 ALA A N 1
ATOM 883 C CA . ALA A 1 124 ? -3.025 4.145 -0.368 1.00 98.44 124 ALA A CA 1
ATOM 884 C C . ALA A 1 124 ? -3.956 2.982 -0.723 1.00 98.44 124 ALA A C 1
ATOM 886 O O . ALA A 1 124 ? -3.752 1.864 -0.253 1.00 98.44 124 ALA A O 1
ATOM 887 N N . ALA A 1 125 ? -4.943 3.221 -1.590 1.00 98.31 125 ALA A N 1
ATOM 888 C CA . ALA A 1 125 ? -5.864 2.189 -2.046 1.00 98.31 125 ALA A CA 1
ATOM 889 C C . ALA A 1 125 ? -5.147 1.092 -2.848 1.00 98.31 125 ALA A C 1
ATOM 891 O O . ALA A 1 125 ? -5.389 -0.093 -2.622 1.00 98.31 125 ALA A O 1
ATOM 892 N N . ILE A 1 126 ? -4.212 1.469 -3.727 1.00 98.56 126 ILE A N 1
ATOM 893 C CA . ILE A 1 126 ? -3.375 0.520 -4.479 1.00 98.56 126 ILE A CA 1
ATOM 894 C C . ILE A 1 126 ? -2.542 -0.344 -3.523 1.00 98.56 126 ILE A C 1
ATOM 896 O O . ILE A 1 126 ? -2.530 -1.569 -3.651 1.00 98.56 126 ILE A O 1
ATOM 900 N N . ALA A 1 127 ? -1.879 0.274 -2.542 1.00 98.12 127 ALA A N 1
ATOM 901 C CA . ALA A 1 127 ? -1.090 -0.447 -1.546 1.00 98.12 127 ALA A CA 1
ATOM 902 C C . ALA A 1 127 ? -1.957 -1.398 -0.701 1.00 98.12 127 ALA A C 1
ATOM 904 O O . ALA A 1 127 ? -1.592 -2.558 -0.505 1.00 98.12 127 ALA A O 1
ATOM 905 N N . ALA A 1 128 ? -3.132 -0.940 -0.261 1.00 98.00 128 ALA A N 1
ATOM 906 C CA . ALA A 1 128 ? -4.078 -1.732 0.520 1.00 98.00 128 ALA A CA 1
ATOM 907 C C . ALA A 1 128 ? -4.655 -2.926 -0.262 1.00 98.00 128 ALA A C 1
ATOM 909 O O . ALA A 1 128 ? -4.835 -3.998 0.315 1.00 98.00 128 ALA A O 1
ATOM 910 N N . LEU A 1 129 ? -4.884 -2.790 -1.575 1.00 97.81 129 LEU A N 1
ATOM 911 C CA . LEU A 1 129 ? -5.227 -3.922 -2.450 1.00 97.81 129 LEU A CA 1
ATOM 912 C C . LEU A 1 129 ? -4.100 -4.961 -2.512 1.00 97.81 129 LEU A C 1
ATOM 914 O O . LEU A 1 129 ? -4.373 -6.160 -2.567 1.00 97.81 129 LEU A O 1
ATOM 918 N N . GLY A 1 130 ? -2.842 -4.515 -2.467 1.00 96.81 130 GLY A N 1
ATOM 919 C CA . GLY A 1 130 ? -1.686 -5.399 -2.325 1.00 96.81 130 GLY A CA 1
ATOM 920 C C . GLY A 1 130 ? -1.713 -6.195 -1.017 1.00 96.81 130 GLY A C 1
ATOM 921 O O . GLY A 1 130 ? -1.508 -7.408 -1.021 1.00 96.81 130 GLY A O 1
ATOM 922 N N . ASP A 1 131 ? -2.027 -5.520 0.091 1.00 96.19 131 ASP A N 1
ATOM 923 C CA . ASP A 1 131 ? -2.060 -6.108 1.437 1.00 96.19 131 ASP A CA 1
ATOM 924 C C . ASP A 1 131 ? -3.245 -7.067 1.664 1.00 96.19 131 ASP A C 1
ATOM 926 O O . ASP A 1 131 ? -3.099 -8.074 2.366 1.00 96.19 131 ASP A O 1
ATOM 930 N N . LEU A 1 132 ? -4.392 -6.801 1.023 1.00 94.31 132 LEU A N 1
ATOM 931 C CA . LEU A 1 132 ? -5.545 -7.711 0.984 1.00 94.31 132 LEU A CA 1
ATOM 932 C C . LEU A 1 132 ? -5.177 -9.088 0.415 1.00 94.31 132 LEU A C 1
ATOM 934 O O . LEU A 1 132 ? -5.733 -10.106 0.835 1.00 94.31 132 LEU A O 1
ATOM 938 N N . GLY A 1 133 ? -4.254 -9.117 -0.548 1.00 88.44 133 GLY A N 1
ATOM 939 C CA . GLY A 1 133 ? -3.964 -10.294 -1.356 1.00 88.44 133 GLY A CA 1
ATOM 940 C C . GLY A 1 133 ? -5.056 -10.595 -2.390 1.00 88.44 133 GLY A C 1
ATOM 941 O O . GLY A 1 133 ? -6.092 -9.927 -2.459 1.00 88.44 133 GLY A O 1
ATOM 942 N N . ALA A 1 134 ? -4.809 -11.618 -3.216 1.00 85.31 134 ALA A N 1
ATOM 943 C CA . ALA A 1 134 ? -5.655 -11.987 -4.358 1.00 85.31 134 ALA A CA 1
ATOM 944 C C . ALA A 1 134 ? -5.921 -10.781 -5.291 1.00 85.31 134 ALA A C 1
ATOM 946 O O . ALA A 1 134 ? -7.011 -10.193 -5.273 1.00 85.31 134 ALA A O 1
ATOM 947 N N . PRO A 1 135 ? -4.907 -10.366 -6.072 1.00 88.38 135 PRO A N 1
ATOM 948 C CA . PRO A 1 135 ? -5.008 -9.177 -6.904 1.00 88.38 135 PRO A CA 1
ATOM 949 C C . PRO A 1 135 ? -5.974 -9.413 -8.071 1.00 88.38 135 PRO A C 1
ATOM 951 O O . PRO A 1 135 ? -5.890 -10.439 -8.749 1.00 88.38 135 PRO A O 1
ATOM 954 N N . ASP A 1 136 ? -6.846 -8.441 -8.351 1.00 92.94 136 ASP A N 1
ATOM 955 C CA . ASP A 1 136 ? -7.572 -8.404 -9.623 1.00 92.94 136 ASP A CA 1
ATOM 956 C C . ASP A 1 136 ? -6.596 -8.018 -10.742 1.00 92.94 136 ASP A C 1
ATOM 958 O O . ASP A 1 136 ? -6.179 -6.865 -10.880 1.00 92.94 136 ASP A O 1
ATOM 962 N N . LEU A 1 137 ? -6.208 -9.007 -11.546 1.00 92.38 137 LEU A N 1
ATOM 963 C CA . LEU A 1 137 ? -5.232 -8.824 -12.615 1.00 92.38 137 LEU A CA 1
ATOM 964 C C . LEU A 1 137 ? -5.722 -7.880 -13.720 1.00 92.38 137 LEU A C 1
ATOM 966 O O . LEU A 1 137 ? -4.881 -7.304 -14.413 1.00 92.38 137 LEU A O 1
ATOM 970 N N . ALA A 1 138 ? -7.038 -7.707 -13.891 1.00 94.88 138 ALA A N 1
ATOM 971 C CA . ALA A 1 138 ? -7.577 -6.755 -14.856 1.00 94.88 138 ALA A CA 1
ATOM 972 C C . ALA A 1 138 ? -7.302 -5.320 -14.389 1.00 94.88 138 ALA A C 1
ATOM 974 O O . ALA A 1 138 ? -6.619 -4.574 -15.094 1.00 94.88 138 ALA A O 1
ATOM 975 N N . LEU A 1 139 ? -7.721 -4.981 -13.164 1.00 96.69 139 LEU A N 1
ATOM 976 C CA . LEU A 1 139 ? -7.429 -3.689 -12.541 1.00 96.69 139 LEU A CA 1
ATOM 977 C C . LEU A 1 139 ? -5.924 -3.402 -12.493 1.00 96.69 139 LEU A C 1
ATOM 979 O O . LEU A 1 139 ? -5.474 -2.350 -12.943 1.00 96.69 139 LEU A O 1
ATOM 983 N N . PHE A 1 140 ? -5.117 -4.334 -11.982 1.00 96.62 140 PHE A N 1
ATOM 984 C CA . PHE A 1 140 ? -3.672 -4.112 -11.906 1.00 96.62 140 PHE A CA 1
ATOM 985 C C . PHE A 1 140 ? -3.027 -3.999 -13.291 1.00 96.62 140 PHE A C 1
ATOM 987 O O . PHE A 1 140 ? -2.069 -3.249 -13.443 1.00 96.62 140 PHE A O 1
ATOM 994 N N . GLY A 1 141 ? -3.567 -4.666 -14.315 1.00 95.75 141 GLY A N 1
ATOM 995 C CA . GLY A 1 141 ? -3.136 -4.495 -15.701 1.00 95.75 141 GLY A CA 1
ATOM 996 C C . GLY A 1 141 ? -3.359 -3.078 -16.242 1.00 95.75 141 GLY A C 1
ATOM 997 O O . GLY A 1 141 ? -2.563 -2.608 -17.059 1.00 95.75 141 GLY A O 1
ATOM 998 N N . GLU A 1 142 ? -4.410 -2.391 -15.797 1.00 96.88 142 GLU A N 1
ATOM 999 C CA . GLU A 1 142 ? -4.644 -0.973 -16.099 1.00 96.88 142 GLU A CA 1
ATOM 1000 C C . GLU A 1 142 ? -3.656 -0.087 -15.326 1.00 96.88 142 GLU A C 1
ATOM 1002 O O . GLU A 1 142 ? -2.964 0.735 -15.925 1.00 96.88 142 GLU A O 1
ATOM 1007 N N . LEU A 1 143 ? -3.523 -0.308 -14.014 1.00 97.88 143 LEU A N 1
ATOM 1008 C CA . LEU A 1 143 ? -2.710 0.533 -13.126 1.00 97.88 143 LEU A CA 1
ATOM 1009 C C . LEU A 1 143 ? -1.204 0.471 -13.421 1.00 97.88 143 LEU A C 1
ATOM 1011 O O . LEU A 1 143 ? -0.527 1.495 -13.363 1.00 97.88 143 LEU A O 1
ATOM 1015 N N . VAL A 1 144 ? -0.659 -0.693 -13.793 1.00 97.81 144 VAL A N 1
ATOM 1016 C CA . VAL A 1 144 ? 0.767 -0.801 -14.176 1.00 97.81 144 VAL A CA 1
ATOM 1017 C C . VAL A 1 144 ? 1.087 -0.098 -15.495 1.00 97.81 144 VAL A C 1
ATOM 1019 O O . VAL A 1 144 ? 2.256 0.006 -15.843 1.00 97.81 144 VAL A O 1
ATOM 1022 N N . ARG A 1 145 ? 0.079 0.374 -16.238 1.00 96.81 145 ARG A N 1
ATOM 1023 C CA . ARG A 1 145 ? 0.234 1.169 -17.469 1.00 96.81 145 ARG A CA 1
ATOM 1024 C C . ARG A 1 145 ? -0.215 2.619 -17.288 1.00 96.81 145 ARG A C 1
ATOM 1026 O O . ARG A 1 145 ? -0.374 3.334 -18.275 1.00 96.81 145 ARG A O 1
ATOM 1033 N N . ASP A 1 146 ? -0.449 3.045 -16.049 1.00 97.88 146 ASP A N 1
ATOM 1034 C CA . ASP A 1 146 ? -0.859 4.411 -15.753 1.00 97.88 146 ASP A CA 1
ATOM 1035 C C . ASP A 1 146 ? 0.213 5.426 -16.191 1.00 97.88 146 ASP A C 1
ATOM 1037 O O . ASP A 1 146 ? 1.419 5.173 -16.133 1.00 97.88 146 ASP A O 1
ATOM 1041 N N . ALA A 1 147 ? -0.214 6.605 -16.636 1.00 95.94 147 ALA A N 1
ATOM 1042 C CA . ALA A 1 147 ? 0.713 7.658 -17.038 1.00 95.94 147 ALA A CA 1
ATOM 1043 C C . ALA A 1 147 ? 1.538 8.188 -15.848 1.00 95.94 147 ALA A C 1
ATOM 1045 O O . ALA A 1 147 ? 2.669 8.645 -16.028 1.00 95.94 147 ALA A O 1
ATOM 1046 N N . GLN A 1 148 ? 0.996 8.116 -14.629 1.00 96.81 148 GLN A N 1
ATOM 1047 C CA . GLN A 1 148 ? 1.670 8.545 -13.408 1.00 96.81 148 GLN A CA 1
ATOM 1048 C C . GLN A 1 148 ? 2.658 7.474 -12.929 1.00 96.81 148 GLN A C 1
ATOM 1050 O O . GLN A 1 148 ? 2.278 6.348 -12.604 1.00 96.81 148 GLN A O 1
ATOM 1055 N N . ALA A 1 149 ? 3.939 7.843 -12.844 1.00 96.69 149 ALA A N 1
ATOM 1056 C CA . ALA A 1 149 ? 5.013 6.933 -12.444 1.00 96.69 149 ALA A CA 1
ATOM 1057 C C . ALA A 1 149 ? 4.799 6.324 -11.051 1.00 96.69 149 ALA A C 1
ATOM 1059 O O . ALA A 1 149 ? 4.998 5.121 -10.883 1.00 96.69 149 ALA A O 1
ATOM 1060 N N . ASP A 1 150 ? 4.325 7.120 -10.091 1.00 97.12 150 ASP A N 1
ATOM 1061 C CA . ASP A 1 150 ? 4.074 6.659 -8.722 1.00 97.12 150 ASP A CA 1
ATOM 1062 C C . ASP A 1 150 ? 2.953 5.618 -8.664 1.00 97.12 150 ASP A C 1
ATOM 1064 O O . ASP A 1 150 ? 3.054 4.637 -7.928 1.00 97.12 150 ASP A O 1
ATOM 1068 N N . VAL A 1 151 ? 1.912 5.782 -9.489 1.00 98.19 151 VAL A N 1
ATOM 1069 C CA . VAL A 1 151 ? 0.798 4.828 -9.579 1.00 98.19 151 VAL A CA 1
ATOM 1070 C C . VAL A 1 151 ? 1.271 3.522 -10.207 1.00 98.19 151 VAL A C 1
ATOM 1072 O O . VAL A 1 151 ? 1.008 2.462 -9.639 1.00 98.19 151 VAL A O 1
ATOM 1075 N N . ARG A 1 152 ? 2.039 3.568 -11.308 1.00 98.19 152 ARG A N 1
ATOM 1076 C CA . ARG A 1 152 ? 2.619 2.343 -11.889 1.00 98.19 152 ARG A CA 1
ATOM 1077 C C . ARG A 1 152 ? 3.518 1.614 -10.899 1.00 98.19 152 ARG A C 1
ATOM 1079 O O . ARG A 1 152 ? 3.388 0.406 -10.722 1.00 98.19 152 ARG A O 1
ATOM 1086 N N . ALA A 1 153 ? 4.432 2.339 -10.257 1.00 98.12 153 ALA A N 1
ATOM 1087 C CA . ALA A 1 153 ? 5.378 1.770 -9.306 1.00 98.12 153 ALA A CA 1
ATOM 1088 C C . ALA A 1 153 ? 4.668 1.198 -8.069 1.00 98.12 153 ALA A C 1
ATOM 1090 O O . ALA A 1 153 ? 4.969 0.077 -7.655 1.00 98.12 153 ALA A O 1
ATOM 1091 N N . GLY A 1 154 ? 3.671 1.909 -7.536 1.00 98.19 154 GLY A N 1
ATOM 1092 C CA . GLY A 1 154 ? 2.807 1.423 -6.461 1.00 98.19 154 GLY A CA 1
ATOM 1093 C C . GLY A 1 154 ? 2.018 0.174 -6.857 1.00 98.19 154 GLY A C 1
ATOM 1094 O O . GLY A 1 154 ? 1.924 -0.763 -6.068 1.00 98.19 154 GLY A O 1
ATOM 1095 N N . ALA A 1 155 ? 1.515 0.107 -8.092 1.00 98.38 155 ALA A N 1
ATOM 1096 C CA . ALA A 1 155 ? 0.798 -1.057 -8.610 1.00 98.38 155 ALA A CA 1
ATOM 1097 C C . ALA A 1 155 ? 1.709 -2.286 -8.749 1.00 98.38 155 ALA A C 1
ATOM 1099 O O . ALA A 1 155 ? 1.334 -3.380 -8.323 1.00 98.38 155 ALA A O 1
ATOM 1100 N N . CYS A 1 156 ? 2.927 -2.113 -9.273 1.00 98.50 156 CYS A N 1
ATOM 1101 C CA . CYS A 1 156 ? 3.931 -3.178 -9.310 1.00 98.50 156 CYS A CA 1
ATOM 1102 C C . CYS A 1 156 ? 4.286 -3.670 -7.899 1.00 98.50 156 CYS A C 1
ATOM 1104 O O . CYS A 1 156 ? 4.352 -4.876 -7.664 1.00 98.50 156 CYS A O 1
ATOM 1106 N N . LEU A 1 157 ? 4.461 -2.751 -6.944 1.00 98.44 157 LEU A N 1
ATOM 1107 C CA . LEU A 1 157 ? 4.747 -3.100 -5.554 1.00 98.44 157 LEU A CA 1
ATOM 1108 C C . LEU A 1 157 ? 3.592 -3.869 -4.904 1.00 98.44 157 LEU A C 1
ATOM 1110 O O . LEU A 1 157 ? 3.812 -4.890 -4.253 1.00 98.44 157 LEU A O 1
ATOM 1114 N N . ALA A 1 158 ? 2.359 -3.411 -5.099 1.00 98.06 158 ALA A N 1
ATOM 1115 C CA . ALA A 1 158 ? 1.170 -4.084 -4.595 1.00 98.06 158 ALA A CA 1
ATOM 1116 C C . ALA A 1 158 ? 1.046 -5.511 -5.154 1.00 98.06 158 ALA A C 1
ATOM 1118 O O . ALA A 1 158 ? 0.754 -6.433 -4.396 1.00 98.06 158 ALA A O 1
ATOM 1119 N N . LEU A 1 159 ? 1.360 -5.731 -6.438 1.00 98.12 159 LEU A N 1
ATOM 1120 C CA . LEU A 1 159 ? 1.421 -7.076 -7.024 1.00 98.12 159 LEU A CA 1
ATOM 1121 C C . LEU A 1 159 ? 2.487 -7.968 -6.365 1.00 98.12 159 LEU A C 1
ATOM 1123 O O . LEU A 1 159 ? 2.226 -9.157 -6.162 1.00 98.12 159 LEU A O 1
ATOM 1127 N N . CYS A 1 160 ? 3.656 -7.427 -5.995 1.00 97.12 160 CYS A N 1
ATOM 1128 C CA . CYS A 1 160 ? 4.662 -8.177 -5.232 1.00 97.12 160 CYS A CA 1
ATOM 1129 C C . CYS A 1 160 ? 4.086 -8.677 -3.898 1.00 97.12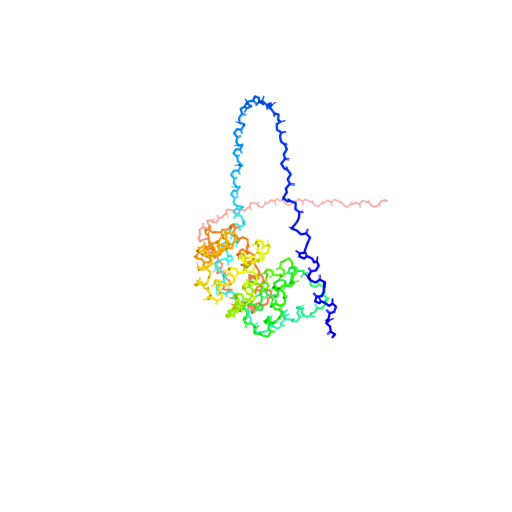 160 CYS A C 1
ATOM 1131 O O . CYS A 1 160 ? 4.198 -9.865 -3.589 1.00 97.12 160 CYS A O 1
ATOM 1133 N N . PHE A 1 161 ? 3.435 -7.797 -3.130 1.00 95.19 161 PHE A N 1
ATOM 1134 C CA . PHE A 1 161 ? 2.862 -8.146 -1.823 1.00 95.19 161 PHE A CA 1
ATOM 1135 C C . PHE A 1 161 ? 1.613 -9.028 -1.915 1.00 95.19 161 PHE A C 1
ATOM 1137 O O . PHE A 1 161 ? 1.405 -9.877 -1.050 1.00 95.19 161 PHE A O 1
ATOM 1144 N N . ALA A 1 162 ? 0.841 -8.915 -2.996 1.00 95.69 162 ALA A N 1
ATOM 1145 C CA . ALA A 1 162 ? -0.336 -9.744 -3.238 1.00 95.69 162 ALA A CA 1
ATOM 1146 C C . ALA A 1 162 ? -0.003 -11.188 -3.669 1.00 95.69 162 ALA A C 1
ATOM 1148 O O . ALA A 1 162 ? -0.912 -11.976 -3.939 1.00 95.69 162 ALA A O 1
ATOM 1149 N N . GLY A 1 163 ? 1.285 -11.543 -3.764 1.00 92.56 163 GLY A N 1
ATOM 1150 C CA . GLY A 1 163 ? 1.749 -12.873 -4.164 1.00 92.56 163 GLY A CA 1
ATOM 1151 C C . GLY A 1 163 ? 1.861 -13.079 -5.678 1.00 92.56 163 GLY A C 1
ATOM 1152 O O . GLY A 1 163 ? 2.087 -14.201 -6.126 1.00 92.56 163 GLY A O 1
ATOM 1153 N N . ALA A 1 164 ? 1.758 -12.019 -6.485 1.00 94.69 164 ALA A N 1
ATOM 1154 C CA . ALA A 1 164 ? 1.884 -12.073 -7.943 1.00 94.69 164 ALA A CA 1
ATOM 1155 C C . ALA A 1 164 ? 3.318 -11.778 -8.432 1.00 94.69 164 ALA A C 1
ATOM 1157 O O . ALA A 1 164 ? 3.515 -11.268 -9.535 1.00 94.69 164 ALA A O 1
ATOM 1158 N N . GLY A 1 165 ? 4.340 -12.123 -7.640 1.00 92.50 165 GLY A N 1
ATOM 1159 C CA . GLY A 1 165 ? 5.744 -11.801 -7.933 1.00 92.50 165 GLY A CA 1
ATOM 1160 C C . GLY A 1 165 ? 6.246 -12.322 -9.286 1.00 92.50 165 GLY A C 1
ATOM 1161 O O . GLY A 1 165 ? 6.998 -11.629 -9.964 1.00 92.50 165 GLY A O 1
ATOM 1162 N N . ALA A 1 166 ? 5.772 -13.489 -9.741 1.00 94.88 166 ALA A N 1
ATOM 1163 C CA . ALA A 1 166 ? 6.110 -14.015 -11.067 1.00 94.88 166 ALA A CA 1
ATOM 1164 C C . ALA A 1 166 ? 5.635 -13.093 -12.204 1.00 94.88 166 ALA A C 1
ATOM 1166 O O . ALA A 1 166 ? 6.329 -12.926 -13.203 1.00 94.88 166 ALA A O 1
ATOM 1167 N N . ARG A 1 167 ? 4.473 -12.452 -12.035 1.00 95.00 167 ARG A N 1
ATOM 1168 C CA . ARG A 1 167 ? 3.945 -11.491 -13.005 1.00 95.00 167 ARG A CA 1
ATOM 1169 C C . ARG A 1 167 ? 4.754 -10.200 -13.007 1.00 95.00 167 ARG A C 1
ATOM 1171 O O . ARG A 1 167 ? 4.996 -9.652 -14.074 1.00 95.00 167 ARG A O 1
ATOM 1178 N N . VAL A 1 168 ? 5.183 -9.727 -11.838 1.00 96.50 168 VAL A N 1
ATOM 1179 C CA . VAL A 1 168 ? 6.040 -8.535 -11.747 1.00 96.50 168 VAL A CA 1
ATOM 1180 C C . VAL A 1 168 ? 7.412 -8.805 -12.369 1.00 96.50 168 VAL A C 1
ATOM 1182 O O . VAL A 1 168 ? 7.921 -7.955 -13.089 1.00 96.50 168 VAL A O 1
ATOM 1185 N N . ALA A 1 169 ? 7.970 -10.005 -12.184 1.00 97.00 169 ALA A N 1
ATOM 1186 C CA . ALA A 1 169 ? 9.208 -10.418 -12.848 1.00 97.00 169 ALA A CA 1
ATOM 1187 C C . ALA A 1 169 ? 9.059 -10.503 -14.379 1.00 97.00 169 ALA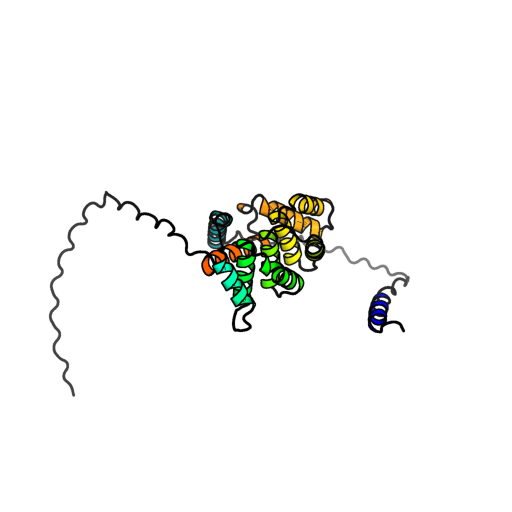 A C 1
ATOM 1189 O O . ALA A 1 169 ? 9.947 -10.088 -15.114 1.00 97.00 169 ALA A O 1
ATOM 1190 N N . ASP A 1 170 ? 7.923 -10.991 -14.882 1.00 97.88 170 ASP A N 1
ATOM 1191 C CA . ASP A 1 170 ? 7.622 -10.951 -16.319 1.00 97.88 170 ASP A CA 1
ATOM 1192 C C . ASP A 1 170 ? 7.537 -9.505 -16.839 1.00 97.88 170 ASP A C 1
ATOM 1194 O O . ASP A 1 170 ? 8.118 -9.183 -17.873 1.00 97.88 170 ASP A O 1
ATOM 1198 N N . LEU A 1 171 ? 6.892 -8.602 -16.092 1.00 97.62 171 LEU A N 1
ATOM 1199 C CA . LEU A 1 171 ? 6.840 -7.178 -16.437 1.00 97.62 171 LEU A CA 1
ATOM 1200 C C . LEU A 1 171 ? 8.224 -6.514 -16.424 1.00 97.62 171 LEU A C 1
ATOM 1202 O O . LEU A 1 171 ? 8.475 -5.667 -17.278 1.00 97.62 171 LEU A O 1
ATOM 1206 N N . SER A 1 172 ? 9.120 -6.886 -15.504 1.00 98.12 172 SER A N 1
ATOM 1207 C CA . SER A 1 172 ? 10.472 -6.312 -15.450 1.00 98.12 172 SER A CA 1
ATOM 1208 C C . SER A 1 172 ? 11.363 -6.760 -16.611 1.00 98.12 172 SER A C 1
ATOM 1210 O O . SER A 1 172 ? 12.257 -6.017 -17.008 1.00 98.12 172 SER A O 1
ATOM 1212 N N . LEU A 1 173 ? 11.105 -7.938 -17.187 1.00 97.81 173 LEU A N 1
ATOM 1213 C CA . LEU A 1 173 ? 11.882 -8.486 -18.304 1.00 97.81 173 LEU A CA 1
ATOM 1214 C C . LEU A 1 173 ? 11.284 -8.155 -19.678 1.00 97.81 173 LEU A C 1
ATOM 1216 O O . LEU A 1 173 ? 12.025 -7.879 -20.618 1.00 97.81 173 LEU A O 1
ATOM 1220 N N . ASN A 1 174 ? 9.955 -8.199 -19.794 1.00 97.62 174 ASN A N 1
ATOM 1221 C CA . ASN A 1 174 ? 9.240 -8.166 -21.074 1.00 97.62 174 ASN A CA 1
ATOM 1222 C C . ASN A 1 174 ? 8.318 -6.944 -21.231 1.00 97.62 174 ASN A C 1
ATOM 1224 O O . ASN A 1 174 ? 7.675 -6.783 -22.271 1.00 97.62 174 ASN A O 1
ATOM 1228 N N . GLY A 1 175 ? 8.195 -6.104 -20.202 1.00 96.56 175 GLY A N 1
ATOM 1229 C CA . GLY A 1 175 ? 7.348 -4.916 -20.234 1.00 96.56 175 GLY A CA 1
ATOM 1230 C C . GLY A 1 175 ? 7.936 -3.764 -21.062 1.00 96.56 175 GLY A C 1
ATOM 1231 O O . GLY A 1 175 ? 9.127 -3.754 -21.378 1.00 96.56 175 GLY A O 1
ATOM 1232 N N . PRO A 1 176 ? 7.116 -2.747 -21.388 1.00 97.00 176 PRO A N 1
ATOM 1233 C CA . PRO A 1 176 ? 7.612 -1.460 -21.874 1.00 97.00 176 PRO A CA 1
ATOM 1234 C C . PRO A 1 176 ? 8.665 -0.865 -20.919 1.00 97.00 176 PRO A C 1
ATOM 1236 O O . PRO A 1 176 ? 8.572 -1.116 -19.718 1.00 97.00 176 PRO A O 1
ATOM 1239 N N . PRO A 1 177 ? 9.637 -0.060 -21.392 1.00 97.00 177 PRO A N 1
ATOM 1240 C CA . PRO A 1 177 ? 10.778 0.374 -20.575 1.00 97.00 177 PRO A CA 1
ATOM 1241 C C . PRO A 1 177 ? 10.411 1.052 -19.245 1.00 97.00 177 PRO A C 1
ATOM 1243 O O . PRO A 1 177 ? 11.047 0.815 -18.221 1.00 97.00 177 PRO A O 1
ATOM 1246 N N . ASP A 1 178 ? 9.366 1.874 -19.244 1.00 96.88 178 ASP A N 1
ATOM 1247 C CA . ASP A 1 178 ? 8.856 2.589 -18.074 1.00 96.88 178 ASP A CA 1
ATOM 1248 C C . ASP A 1 178 ? 8.144 1.667 -17.072 1.00 96.88 178 ASP A C 1
ATOM 1250 O O . ASP A 1 178 ? 8.258 1.860 -15.860 1.00 96.88 178 ASP A O 1
ATOM 1254 N N . VAL A 1 179 ? 7.434 0.650 -17.566 1.00 97.81 179 VAL A N 1
ATOM 1255 C CA . VAL A 1 179 ? 6.802 -0.397 -16.748 1.00 97.81 179 VAL A CA 1
ATOM 1256 C C . VAL A 1 179 ? 7.857 -1.344 -16.190 1.00 97.81 179 VAL A C 1
ATOM 1258 O O . VAL A 1 179 ? 7.812 -1.678 -15.008 1.00 97.81 179 VAL A O 1
ATOM 1261 N N . ALA A 1 180 ? 8.827 -1.738 -17.014 1.00 98.12 180 ALA A N 1
ATOM 1262 C CA . ALA A 1 180 ? 9.918 -2.620 -16.636 1.00 98.12 180 ALA A CA 1
ATOM 1263 C C . ALA A 1 180 ? 10.774 -2.001 -15.524 1.00 98.12 180 ALA A C 1
ATOM 1265 O O . ALA A 1 180 ? 11.048 -2.662 -14.523 1.00 98.12 180 ALA A O 1
ATOM 1266 N N . ALA A 1 181 ? 11.106 -0.709 -15.639 1.00 97.81 181 ALA A N 1
ATOM 1267 C CA . ALA A 1 181 ? 11.810 0.033 -14.595 1.00 97.81 181 ALA A CA 1
ATOM 1268 C C . ALA A 1 181 ? 11.011 0.089 -13.280 1.00 97.81 181 ALA A C 1
ATOM 1270 O O . ALA A 1 181 ? 11.556 -0.195 -12.213 1.00 97.81 181 ALA A O 1
ATOM 1271 N N . SER A 1 182 ? 9.709 0.394 -13.344 1.00 98.19 182 SER A N 1
ATOM 1272 C CA . SER A 1 182 ? 8.831 0.397 -12.164 1.00 98.19 182 SER A CA 1
ATOM 1273 C C . SER A 1 182 ? 8.701 -0.991 -11.523 1.00 98.19 182 SER A C 1
ATOM 1275 O O . SER A 1 182 ? 8.708 -1.106 -10.298 1.00 98.19 182 SER A O 1
ATOM 1277 N N . ALA A 1 183 ? 8.595 -2.048 -12.332 1.00 98.31 183 ALA A N 1
ATOM 1278 C CA . ALA A 1 183 ? 8.531 -3.429 -11.865 1.00 98.31 183 ALA A CA 1
ATOM 1279 C C . ALA A 1 183 ? 9.839 -3.864 -11.195 1.00 98.31 183 ALA A C 1
ATOM 1281 O O . ALA A 1 183 ? 9.803 -4.462 -10.122 1.00 98.31 183 ALA A O 1
ATOM 1282 N N . GLN A 1 184 ? 10.984 -3.513 -11.782 1.00 98.44 184 GLN A N 1
ATOM 1283 C CA . GLN A 1 184 ? 12.292 -3.815 -11.212 1.00 98.44 184 GLN A CA 1
ATOM 1284 C C . GLN A 1 184 ? 12.491 -3.114 -9.862 1.00 98.44 184 GLN A C 1
ATOM 1286 O O . GLN A 1 184 ? 12.791 -3.782 -8.877 1.00 98.44 184 GLN A O 1
ATOM 1291 N N . ALA A 1 185 ? 12.205 -1.810 -9.776 1.00 97.94 185 ALA A N 1
ATOM 1292 C CA . ALA A 1 185 ? 12.292 -1.064 -8.518 1.00 97.94 185 ALA A CA 1
ATOM 1293 C C . ALA A 1 185 ? 11.377 -1.646 -7.422 1.00 97.94 185 ALA A C 1
ATOM 1295 O O . ALA A 1 185 ? 11.772 -1.756 -6.261 1.00 97.94 185 ALA A O 1
ATOM 1296 N N . ALA A 1 186 ? 10.171 -2.087 -7.793 1.00 98.12 186 ALA A N 1
ATOM 1297 C CA . ALA A 1 186 ? 9.256 -2.755 -6.872 1.00 98.12 186 ALA A CA 1
ATOM 1298 C C . ALA A 1 186 ? 9.786 -4.115 -6.378 1.00 98.12 186 ALA A C 1
ATOM 1300 O O . ALA A 1 186 ? 9.612 -4.444 -5.202 1.00 98.12 186 ALA A O 1
ATOM 1301 N N . ILE A 1 187 ? 10.423 -4.911 -7.246 1.00 98.25 187 ILE A N 1
ATOM 1302 C CA . ILE A 1 187 ? 11.065 -6.185 -6.875 1.00 98.25 187 ILE A CA 1
ATOM 1303 C C . ILE A 1 187 ? 12.224 -5.938 -5.910 1.00 98.25 187 ILE A C 1
ATOM 1305 O O . ILE A 1 187 ? 12.329 -6.622 -4.888 1.00 98.25 187 ILE A O 1
ATOM 1309 N N . ASP A 1 188 ? 13.071 -4.965 -6.230 1.00 98.06 188 ASP A N 1
ATOM 1310 C CA . ASP A 1 188 ? 14.258 -4.618 -5.456 1.00 98.06 188 ASP A CA 1
ATOM 1311 C C . ASP A 1 188 ? 13.867 -4.148 -4.049 1.00 98.06 188 ASP A C 1
ATOM 1313 O O . ASP A 1 188 ? 14.328 -4.713 -3.051 1.00 98.06 188 ASP A O 1
ATOM 1317 N N . PHE A 1 189 ? 12.892 -3.239 -3.948 1.00 97.56 189 PHE A N 1
ATOM 1318 C CA . PHE A 1 189 ? 12.346 -2.816 -2.660 1.00 97.56 189 PHE A CA 1
ATOM 1319 C C . PHE A 1 189 ? 11.695 -3.969 -1.884 1.00 97.56 189 PHE A C 1
ATOM 1321 O O . PHE A 1 189 ? 11.932 -4.114 -0.687 1.00 97.56 189 PHE A O 1
ATOM 1328 N N . ALA A 1 190 ? 10.886 -4.814 -2.533 1.00 96.06 190 ALA A N 1
ATOM 1329 C CA . ALA A 1 190 ? 10.227 -5.934 -1.855 1.00 96.06 190 ALA A CA 1
ATOM 1330 C C . ALA A 1 190 ? 11.231 -6.958 -1.291 1.00 96.06 190 ALA A C 1
ATOM 1332 O O . ALA A 1 190 ? 10.955 -7.603 -0.276 1.00 96.06 190 ALA A O 1
ATOM 1333 N N . ARG A 1 191 ? 12.400 -7.105 -1.930 1.00 96.62 191 ARG A N 1
ATOM 1334 C CA . ARG A 1 191 ? 13.475 -8.007 -1.495 1.00 96.62 191 ARG A CA 1
ATOM 1335 C C . ARG A 1 191 ? 14.348 -7.390 -0.404 1.00 96.62 191 ARG A C 1
ATOM 1337 O O . ARG A 1 191 ? 14.662 -8.071 0.572 1.00 96.62 191 ARG A O 1
ATOM 1344 N N . ALA A 1 192 ? 14.751 -6.136 -0.582 1.00 95.94 192 ALA A N 1
ATOM 1345 C CA . ALA A 1 192 ? 15.744 -5.466 0.250 1.00 95.94 192 ALA A CA 1
ATOM 1346 C C . ALA A 1 192 ? 15.327 -4.014 0.556 1.00 95.94 192 ALA A C 1
ATOM 1348 O O . ALA A 1 192 ? 16.003 -3.068 0.160 1.00 95.94 192 ALA A O 1
ATOM 1349 N N . PRO A 1 193 ? 14.247 -3.784 1.323 1.00 94.12 193 PRO A N 1
ATOM 1350 C CA . PRO A 1 193 ? 13.700 -2.435 1.499 1.00 94.12 193 PRO A CA 1
ATOM 1351 C C . PRO A 1 193 ? 14.664 -1.470 2.209 1.00 94.12 193 PRO A C 1
ATOM 1353 O O . PRO A 1 193 ? 14.565 -0.261 2.044 1.00 94.12 193 PRO A O 1
ATOM 1356 N N . ARG A 1 194 ? 15.629 -1.993 2.982 1.00 92.19 194 ARG A N 1
ATOM 1357 C CA . ARG A 1 194 ? 16.680 -1.195 3.641 1.00 92.19 194 ARG A CA 1
ATOM 1358 C C . ARG A 1 194 ? 17.713 -0.623 2.668 1.00 92.19 194 ARG A C 1
ATOM 1360 O O . ARG A 1 194 ? 18.405 0.324 3.026 1.00 92.19 194 ARG A O 1
ATOM 1367 N N . GLU A 1 195 ? 17.839 -1.222 1.489 1.00 93.50 195 GLU A N 1
ATOM 1368 C CA . GLU A 1 195 ? 18.791 -0.818 0.451 1.00 93.50 195 GLU A CA 1
ATOM 1369 C C . GLU A 1 195 ? 18.161 0.171 -0.542 1.00 93.50 195 GLU A C 1
ATOM 1371 O O . GLU A 1 195 ? 18.892 0.855 -1.247 1.00 93.50 195 GLU A O 1
ATOM 1376 N N . HIS A 1 196 ? 16.828 0.300 -0.531 1.00 93.88 196 HIS A N 1
ATOM 1377 C CA . HIS A 1 196 ? 16.042 1.068 -1.502 1.00 93.88 196 HIS A CA 1
ATOM 1378 C C . HIS A 1 196 ? 15.180 2.149 -0.826 1.00 93.88 196 HIS A C 1
ATOM 1380 O O . HIS A 1 196 ? 13.955 2.186 -0.963 1.00 93.88 196 HIS A O 1
ATOM 1386 N N . LEU A 1 197 ? 15.820 3.034 -0.056 1.00 92.00 197 LEU A N 1
ATOM 1387 C CA . LEU A 1 197 ? 15.167 4.114 0.711 1.00 92.00 197 LEU A CA 1
ATOM 1388 C C . LEU A 1 197 ? 14.781 5.342 -0.137 1.00 92.00 197 LEU A C 1
ATOM 1390 O O . LEU A 1 197 ? 14.349 6.367 0.397 1.00 92.00 197 LEU A O 1
ATOM 1394 N N . GLU A 1 198 ? 14.981 5.256 -1.444 1.00 91.81 198 GLU A N 1
ATOM 1395 C CA . GLU A 1 198 ? 14.565 6.206 -2.474 1.00 91.81 198 GLU A CA 1
ATOM 1396 C C . GLU A 1 198 ? 13.241 5.811 -3.144 1.00 91.81 198 GLU A C 1
ATOM 1398 O O . GLU A 1 198 ? 12.661 6.599 -3.890 1.00 91.81 198 GLU A O 1
ATOM 1403 N N . PHE A 1 199 ? 12.747 4.593 -2.896 1.00 96.00 199 PHE A N 1
ATOM 1404 C CA . PHE A 1 199 ? 11.536 4.089 -3.534 1.00 96.00 199 PHE A CA 1
ATOM 1405 C C . PHE A 1 199 ? 10.270 4.592 -2.824 1.00 96.00 199 PHE A C 1
ATOM 1407 O O . PHE A 1 199 ? 9.676 3.905 -1.989 1.00 96.00 199 PHE A O 1
ATOM 1414 N N . GLU A 1 200 ? 9.846 5.808 -3.176 1.00 96.06 200 GLU A N 1
ATOM 1415 C CA . GLU A 1 200 ? 8.745 6.532 -2.521 1.00 96.06 200 GLU A CA 1
ATOM 1416 C C . GLU A 1 200 ? 7.432 5.736 -2.364 1.00 96.06 200 GLU A C 1
ATOM 1418 O O . GLU A 1 200 ? 6.883 5.754 -1.261 1.00 96.06 200 GLU A O 1
ATOM 1423 N N . PRO A 1 201 ? 6.931 4.960 -3.351 1.00 97.12 201 PRO A N 1
ATOM 1424 C CA . PRO A 1 201 ? 5.718 4.157 -3.154 1.00 97.12 201 PRO A CA 1
ATOM 1425 C C . PRO A 1 201 ? 5.845 3.127 -2.023 1.00 97.12 201 PRO A C 1
ATOM 1427 O O . PRO A 1 201 ? 4.883 2.863 -1.298 1.00 97.12 201 PRO A O 1
ATOM 1430 N N . GLY A 1 202 ? 7.040 2.555 -1.846 1.00 96.69 202 GLY A N 1
ATOM 1431 C CA . GLY A 1 202 ? 7.333 1.625 -0.759 1.00 96.69 202 GLY A CA 1
ATOM 1432 C C . GLY A 1 202 ? 7.370 2.307 0.603 1.00 96.69 202 GLY A C 1
ATOM 1433 O O . GLY A 1 202 ? 6.807 1.788 1.568 1.00 96.69 202 GLY A O 1
ATOM 1434 N N . LEU A 1 203 ? 7.974 3.494 0.675 1.00 96.50 203 LEU A N 1
ATOM 1435 C CA . LEU A 1 203 ? 8.043 4.289 1.903 1.00 96.50 203 LEU A CA 1
ATOM 1436 C C . LEU A 1 203 ? 6.669 4.800 2.328 1.00 96.50 203 LEU A C 1
ATOM 1438 O O . LEU A 1 203 ? 6.309 4.678 3.497 1.00 96.50 203 LEU A O 1
ATOM 1442 N N . LEU A 1 204 ? 5.875 5.287 1.372 1.00 97.25 204 LEU A N 1
ATOM 1443 C CA . LEU A 1 204 ? 4.498 5.703 1.613 1.00 97.25 204 LEU A CA 1
ATOM 1444 C C . LEU A 1 204 ? 3.665 4.542 2.168 1.00 97.25 204 LEU A C 1
ATOM 1446 O O . LEU A 1 204 ? 2.942 4.719 3.147 1.00 97.25 204 LEU A O 1
ATOM 1450 N N . ARG A 1 205 ? 3.793 3.335 1.596 1.00 97.19 205 ARG A N 1
ATOM 1451 C CA . ARG A 1 205 ? 3.119 2.138 2.125 1.00 97.19 205 ARG A CA 1
ATOM 1452 C C . ARG A 1 205 ? 3.508 1.873 3.585 1.00 97.19 205 ARG A C 1
ATOM 1454 O O . ARG A 1 205 ? 2.622 1.614 4.396 1.00 97.19 205 ARG A O 1
ATOM 1461 N N . LEU A 1 206 ? 4.797 1.925 3.927 1.00 96.56 206 LEU A N 1
ATOM 1462 C CA . LEU A 1 206 ? 5.271 1.700 5.303 1.00 96.56 206 LEU A CA 1
ATOM 1463 C C . LEU A 1 206 ? 4.733 2.746 6.281 1.00 96.56 206 LEU A C 1
ATOM 1465 O O . LEU A 1 206 ? 4.277 2.399 7.374 1.00 96.56 206 LEU A O 1
ATOM 1469 N N . GLU A 1 207 ? 4.759 4.016 5.882 1.00 96.50 207 GLU A N 1
ATOM 1470 C CA . GLU A 1 207 ? 4.222 5.112 6.681 1.00 96.50 207 GLU A CA 1
ATOM 1471 C C . GLU A 1 207 ? 2.729 4.914 6.941 1.00 96.50 207 GLU A C 1
ATOM 1473 O O . GLU A 1 207 ? 2.307 4.887 8.099 1.00 96.50 207 GLU A O 1
ATOM 1478 N N . LEU A 1 208 ? 1.939 4.711 5.883 1.00 97.75 208 LEU A N 1
ATOM 1479 C CA . LEU A 1 208 ? 0.493 4.542 5.993 1.00 97.75 208 LEU A CA 1
ATOM 1480 C C . LEU A 1 208 ? 0.125 3.319 6.830 1.00 97.75 208 LEU A C 1
ATOM 1482 O O . LEU A 1 208 ? -0.770 3.412 7.665 1.00 97.75 208 LEU A O 1
ATOM 1486 N N . ARG A 1 209 ? 0.836 2.195 6.668 1.00 96.75 209 ARG A N 1
ATOM 1487 C CA . ARG A 1 209 ? 0.614 0.998 7.491 1.00 96.75 209 ARG A CA 1
ATOM 1488 C C . ARG A 1 209 ? 0.897 1.260 8.965 1.00 96.75 209 ARG A C 1
ATOM 1490 O O . ARG A 1 209 ? 0.098 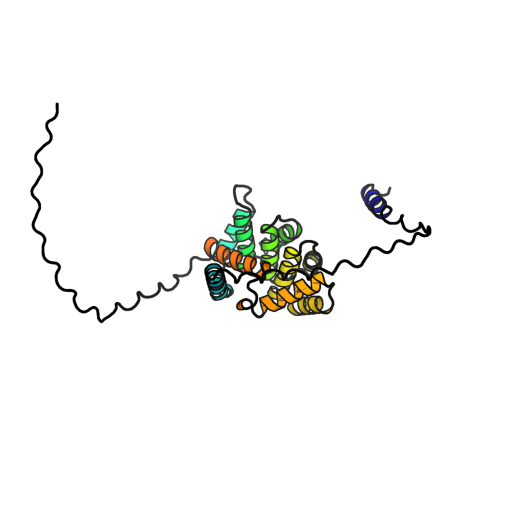0.875 9.815 1.00 96.75 209 ARG A O 1
ATOM 1497 N N . THR A 1 210 ? 2.000 1.942 9.267 1.00 95.88 210 THR A N 1
ATOM 1498 C CA . THR A 1 210 ? 2.365 2.292 10.648 1.00 95.88 210 THR A CA 1
ATOM 1499 C C . THR A 1 210 ? 1.296 3.186 11.271 1.00 95.88 210 THR A C 1
ATOM 1501 O O . THR A 1 210 ? 0.771 2.873 12.336 1.00 95.88 210 THR A O 1
ATOM 1504 N N . ARG A 1 211 ? 0.890 4.250 10.568 1.00 96.75 211 ARG A N 1
ATOM 1505 C CA . ARG A 1 211 ? -0.167 5.167 11.021 1.00 96.75 211 ARG A CA 1
ATOM 1506 C C . ARG A 1 211 ? -1.523 4.487 11.172 1.00 96.75 211 ARG A C 1
ATOM 1508 O O . ARG A 1 211 ? -2.270 4.803 12.094 1.00 96.75 211 ARG A O 1
ATOM 1515 N N . ALA A 1 212 ? -1.846 3.560 10.277 1.00 96.81 212 ALA A N 1
ATOM 1516 C CA . ALA A 1 212 ? -3.086 2.800 10.330 1.00 96.81 212 ALA A CA 1
ATOM 1517 C C . ALA A 1 212 ? -3.122 1.887 11.555 1.00 96.81 212 ALA A C 1
ATOM 1519 O O . ALA A 1 212 ? -4.122 1.875 12.263 1.00 96.81 212 ALA A O 1
ATOM 1520 N N . ALA A 1 213 ? -2.026 1.189 11.850 1.00 95.19 213 ALA A N 1
ATOM 1521 C CA . ALA A 1 213 ? -1.910 0.386 13.062 1.00 95.19 213 ALA A CA 1
ATOM 1522 C C . ALA A 1 213 ? -1.918 1.247 14.339 1.00 95.19 213 ALA A C 1
ATOM 1524 O O . ALA A 1 213 ? -2.536 0.864 15.322 1.00 95.19 213 ALA A O 1
ATOM 1525 N N . GLU A 1 214 ? -1.299 2.432 14.334 1.00 94.12 214 GLU A N 1
ATOM 1526 C CA . GLU A 1 214 ? -1.364 3.369 15.469 1.00 94.12 214 GLU A CA 1
ATOM 1527 C C . GLU A 1 214 ? -2.793 3.860 15.743 1.00 94.12 214 GLU A C 1
ATOM 1529 O O . GLU A 1 214 ? -3.185 4.013 16.898 1.00 94.12 214 GLU A O 1
ATOM 1534 N N . ARG A 1 215 ? -3.565 4.138 14.684 1.00 95.75 215 ARG A N 1
ATOM 1535 C CA . ARG A 1 215 ? -4.895 4.755 14.790 1.00 95.75 215 ARG A CA 1
ATOM 1536 C C . ARG A 1 215 ? -6.031 3.747 14.944 1.00 95.75 215 ARG A C 1
ATOM 1538 O O . ARG A 1 215 ? -6.974 4.018 15.677 1.00 95.75 215 ARG A O 1
ATOM 1545 N N . PHE A 1 216 ? -5.959 2.637 14.218 1.00 95.31 216 PHE A N 1
ATOM 1546 C CA . PHE A 1 216 ? -7.016 1.629 14.102 1.00 95.31 216 PHE A CA 1
ATOM 1547 C C . PHE A 1 216 ? -6.568 0.248 14.586 1.00 95.31 216 PHE A C 1
ATOM 1549 O O . PHE A 1 216 ? -7.363 -0.684 14.588 1.00 95.31 216 PHE A O 1
ATOM 1556 N N . GLY A 1 217 ? -5.302 0.069 14.961 1.00 90.81 217 GLY A N 1
ATOM 1557 C CA . GLY A 1 217 ? -4.848 -1.192 15.530 1.00 90.81 217 GLY A CA 1
ATOM 1558 C C . GLY A 1 217 ? -5.543 -1.489 16.852 1.00 90.81 217 GLY A C 1
ATOM 1559 O O . GLY A 1 217 ? -5.950 -0.581 17.582 1.00 90.81 217 GLY A O 1
ATOM 1560 N N . ALA A 1 218 ? -5.627 -2.775 17.192 1.00 74.69 218 ALA A N 1
ATOM 1561 C CA . ALA A 1 218 ? -5.899 -3.156 18.567 1.00 74.69 218 ALA A CA 1
ATOM 1562 C C . ALA A 1 218 ? -4.837 -2.473 19.435 1.00 74.69 218 ALA A C 1
ATOM 1564 O O . ALA A 1 218 ? -3.645 -2.586 19.124 1.00 74.69 218 ALA A O 1
ATOM 1565 N N . ALA A 1 219 ? -5.258 -1.745 20.480 1.00 56.41 219 ALA A N 1
ATOM 1566 C CA . ALA A 1 219 ? -4.330 -1.153 21.439 1.00 56.41 219 ALA A CA 1
ATOM 1567 C C . ALA A 1 219 ? -3.262 -2.207 21.748 1.00 56.41 219 ALA A C 1
ATOM 1569 O O . ALA A 1 219 ? -3.650 -3.348 22.033 1.00 56.41 219 ALA A O 1
ATOM 1570 N N . PRO A 1 220 ? -1.958 -1.891 21.612 1.00 50.38 220 PRO A N 1
ATOM 1571 C CA . PRO A 1 220 ? -0.938 -2.897 21.822 1.00 50.38 220 PRO A CA 1
ATOM 1572 C C . PRO A 1 220 ? -1.227 -3.501 23.187 1.00 50.38 220 PRO A C 1
ATOM 1574 O O . PRO A 1 220 ? -1.286 -2.763 24.172 1.00 50.38 220 PRO A O 1
ATOM 1577 N N . ALA A 1 221 ? -1.483 -4.814 23.238 1.00 46.78 221 ALA A N 1
ATOM 1578 C CA . ALA A 1 221 ? -1.419 -5.543 24.492 1.00 46.78 221 ALA A CA 1
ATOM 1579 C C . ALA A 1 221 ? -0.052 -5.172 25.048 1.00 46.78 221 ALA A C 1
ATOM 1581 O O . ALA A 1 221 ? 0.944 -5.519 24.419 1.00 46.78 221 ALA A O 1
ATOM 1582 N N . SER A 1 222 ? -0.061 -4.310 26.068 1.00 40.81 222 SER A N 1
ATOM 1583 C CA . SER A 1 222 ? 1.004 -3.386 26.446 1.00 40.81 222 SER A CA 1
ATOM 1584 C C . SER A 1 222 ? 2.346 -3.777 25.847 1.00 40.81 222 SER A C 1
ATOM 1586 O O . SER A 1 222 ? 2.909 -4.792 26.263 1.00 40.81 222 SER A O 1
ATOM 1588 N N . LEU A 1 223 ? 2.858 -2.999 24.878 1.00 44.31 223 LEU A N 1
ATOM 1589 C CA . LEU A 1 223 ? 4.272 -3.115 24.508 1.00 44.31 223 LEU A CA 1
ATOM 1590 C C . LEU A 1 223 ? 5.040 -3.216 25.829 1.00 44.31 223 LEU A C 1
ATOM 1592 O O . LEU A 1 223 ? 4.765 -2.387 26.707 1.00 44.31 223 LEU A O 1
ATOM 1596 N N . PRO A 1 224 ? 5.888 -4.242 26.035 1.00 43.38 224 PRO A N 1
ATOM 1597 C CA . PRO A 1 224 ? 6.620 -4.373 27.279 1.00 43.38 224 PRO A CA 1
ATOM 1598 C C . PRO A 1 224 ? 7.313 -3.040 27.496 1.00 43.38 224 PRO A C 1
ATOM 1600 O O . PRO A 1 224 ? 8.167 -2.643 26.700 1.00 43.38 224 PRO A O 1
ATOM 1603 N N . VAL A 1 225 ? 6.857 -2.309 28.517 1.00 49.47 225 VAL A N 1
ATOM 1604 C CA . VAL A 1 225 ? 7.490 -1.068 28.937 1.00 49.47 225 VAL A CA 1
ATOM 1605 C C . VAL A 1 225 ? 8.954 -1.449 29.092 1.00 49.47 225 VAL A C 1
ATOM 1607 O O . VAL A 1 225 ? 9.219 -2.414 29.820 1.00 49.47 225 VAL A O 1
ATOM 1610 N N . PRO A 1 226 ? 9.889 -0.814 28.361 1.00 46.12 226 PRO A N 1
ATOM 1611 C CA . PRO A 1 226 ? 11.292 -1.126 28.529 1.00 46.12 226 PRO A CA 1
ATOM 1612 C C . PRO A 1 226 ? 11.564 -1.006 30.021 1.00 46.12 226 PRO A C 1
ATOM 1614 O O . PRO A 1 226 ? 11.321 0.051 30.610 1.00 46.12 226 PRO A O 1
ATOM 1617 N N . LEU A 1 227 ? 11.951 -2.129 30.637 1.00 52.12 227 LEU A N 1
ATOM 1618 C CA . LEU A 1 227 ? 12.360 -2.151 32.032 1.00 52.12 227 LEU A CA 1
ATOM 1619 C C . LEU A 1 227 ? 13.309 -0.965 32.205 1.00 52.12 227 LEU A C 1
ATOM 1621 O O . LEU A 1 227 ? 14.222 -0.826 31.380 1.00 52.12 227 LEU A O 1
ATOM 1625 N N . PRO A 1 228 ? 13.067 -0.077 33.188 1.00 56.78 228 PRO A N 1
ATOM 1626 C CA . PRO A 1 228 ? 13.964 1.038 33.426 1.00 56.78 228 PRO A CA 1
ATOM 1627 C C . PRO A 1 228 ? 15.377 0.468 33.478 1.00 56.78 228 PRO A C 1
ATOM 1629 O O . PRO A 1 228 ? 15.600 -0.555 34.133 1.00 56.78 228 PRO A O 1
ATOM 1632 N N . ALA A 1 229 ? 16.288 1.074 32.710 1.00 54.59 229 ALA A N 1
ATOM 1633 C CA . ALA A 1 229 ? 17.681 0.660 32.686 1.00 54.59 229 ALA A CA 1
ATOM 1634 C C . ALA A 1 229 ? 18.136 0.437 34.137 1.00 54.59 229 ALA A C 1
ATOM 1636 O O . ALA A 1 229 ? 17.776 1.260 34.991 1.00 54.59 229 ALA A O 1
ATOM 1637 N N . PRO A 1 230 ? 18.848 -0.667 34.443 1.00 58.09 230 PRO A N 1
ATOM 1638 C CA . PRO A 1 230 ? 19.335 -0.895 35.793 1.00 58.09 230 PRO A CA 1
ATOM 1639 C C . PRO A 1 230 ? 20.032 0.384 36.239 1.00 58.09 230 PRO A C 1
ATOM 1641 O O . PRO A 1 230 ? 20.896 0.900 35.524 1.00 58.09 230 PRO A O 1
ATOM 1644 N N . ALA A 1 231 ? 19.567 0.943 37.359 1.00 56.34 231 ALA A N 1
ATOM 1645 C CA . ALA A 1 231 ? 20.152 2.147 37.915 1.00 56.34 231 ALA A CA 1
ATOM 1646 C C . ALA A 1 231 ? 21.675 1.945 37.964 1.00 56.34 231 ALA A C 1
ATOM 1648 O O . ALA A 1 231 ? 22.109 0.863 38.370 1.00 56.34 231 ALA A O 1
ATOM 1649 N N . PRO A 1 232 ? 22.485 2.917 37.513 1.00 54.47 232 PRO A N 1
ATOM 1650 C CA . PRO A 1 232 ? 23.931 2.776 37.541 1.00 54.47 232 PRO A CA 1
ATOM 1651 C C . PRO A 1 232 ? 24.359 2.495 38.983 1.00 54.47 232 PRO A C 1
ATOM 1653 O O . PRO A 1 232 ? 24.232 3.353 39.855 1.00 54.47 232 PRO A O 1
ATOM 1656 N N . THR A 1 233 ? 24.836 1.277 39.238 1.00 61.16 233 THR A N 1
ATOM 1657 C CA . THR A 1 233 ? 25.155 0.782 40.583 1.00 61.16 233 THR A CA 1
ATOM 1658 C C . THR A 1 233 ? 26.401 1.427 41.195 1.00 61.16 233 THR A C 1
ATOM 1660 O O . THR A 1 233 ? 26.746 1.098 42.320 1.00 61.16 233 THR A O 1
ATOM 1663 N N . ASP A 1 234 ? 27.037 2.384 40.515 1.00 59.38 234 ASP A N 1
ATOM 1664 C CA . ASP A 1 234 ? 28.291 3.007 40.948 1.00 59.38 234 ASP A CA 1
ATOM 1665 C C . ASP A 1 234 ? 28.236 4.545 40.942 1.00 59.38 234 ASP A C 1
ATOM 1667 O O . ASP A 1 234 ? 29.189 5.231 40.564 1.00 59.38 234 ASP A O 1
ATOM 1671 N N . ALA A 1 235 ? 27.128 5.133 41.400 1.00 54.19 235 ALA A N 1
ATOM 1672 C CA . ALA A 1 235 ? 27.139 6.535 41.814 1.00 54.19 235 ALA A CA 1
ATOM 1673 C C . ALA A 1 235 ? 27.751 6.647 43.221 1.00 54.19 235 ALA A C 1
ATOM 1675 O O . ALA A 1 235 ? 27.059 6.605 44.239 1.00 54.19 235 ALA A O 1
ATOM 1676 N N . LYS A 1 236 ? 29.081 6.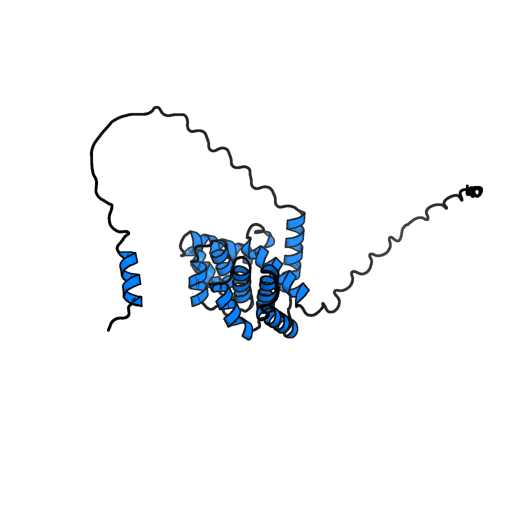789 43.265 1.00 65.31 236 LYS A N 1
ATOM 1677 C CA . LYS A 1 236 ? 29.834 7.281 44.429 1.00 65.31 236 LYS A CA 1
ATOM 1678 C C . LYS A 1 236 ? 29.092 8.494 45.025 1.00 65.31 236 LYS A C 1
ATOM 1680 O O . LYS A 1 236 ? 28.792 9.414 44.262 1.00 65.31 236 LYS A O 1
ATOM 1685 N N . PRO A 1 237 ? 28.793 8.526 46.337 1.00 56.28 237 PRO A N 1
ATOM 1686 C CA . PRO A 1 237 ? 28.016 9.609 46.927 1.00 56.28 237 PRO A CA 1
ATOM 1687 C C . PRO A 1 237 ? 28.705 10.952 46.672 1.00 56.28 237 PRO A C 1
ATOM 1689 O O . PRO A 1 237 ? 29.850 11.172 47.078 1.00 56.28 237 PRO A O 1
ATOM 1692 N N . ALA A 1 238 ? 28.003 11.825 45.948 1.00 53.38 238 ALA A N 1
ATOM 1693 C CA . ALA A 1 238 ? 28.356 13.225 45.817 1.00 53.38 238 ALA A CA 1
ATOM 1694 C C . ALA A 1 238 ? 28.294 13.870 47.205 1.00 53.38 238 ALA A C 1
ATOM 1696 O O . ALA A 1 238 ? 27.319 13.705 47.937 1.00 53.38 238 ALA A O 1
ATOM 1697 N N . ALA A 1 239 ? 29.377 14.558 47.552 1.00 59.03 239 ALA A N 1
ATOM 1698 C CA . ALA A 1 239 ? 29.523 15.312 48.782 1.00 59.03 239 ALA A CA 1
ATOM 1699 C C . ALA A 1 239 ? 28.362 16.300 48.976 1.00 59.03 239 ALA A C 1
ATOM 1701 O O . ALA A 1 239 ? 27.888 16.916 48.020 1.00 59.03 239 ALA A O 1
ATOM 1702 N N . GLU A 1 240 ? 27.936 16.427 50.233 1.00 57.91 240 GLU A N 1
ATOM 1703 C CA . GLU A 1 240 ? 26.907 17.350 50.706 1.00 57.91 240 GLU A CA 1
ATOM 1704 C C . GLU A 1 240 ? 27.106 18.773 50.150 1.00 57.91 240 GLU A C 1
ATOM 1706 O O . GLU A 1 240 ? 28.204 19.331 50.261 1.00 57.91 240 GLU A O 1
ATOM 1711 N N . PRO A 1 241 ? 26.063 19.409 49.587 1.00 61.88 241 PRO A N 1
ATOM 1712 C CA . PRO A 1 241 ? 26.108 20.831 49.302 1.00 61.88 241 PRO A CA 1
ATOM 1713 C C . PRO A 1 241 ? 26.015 21.618 50.613 1.00 61.88 241 PRO A C 1
ATOM 1715 O O . PRO A 1 241 ? 25.055 21.496 51.373 1.00 61.88 241 PRO A O 1
ATOM 1718 N N . ALA A 1 242 ? 27.032 22.445 50.856 1.00 60.72 242 ALA A N 1
ATOM 1719 C CA . ALA A 1 242 ? 27.092 23.374 51.971 1.00 60.72 242 ALA A CA 1
ATOM 1720 C C . ALA A 1 242 ? 25.883 24.325 51.971 1.00 60.72 242 ALA A C 1
ATOM 1722 O O . ALA A 1 242 ? 25.605 25.023 50.994 1.00 60.72 242 ALA A O 1
ATOM 1723 N N . THR A 1 243 ? 25.190 24.352 53.104 1.00 59.47 243 THR A N 1
ATOM 1724 C CA . THR A 1 243 ? 24.073 25.234 53.435 1.00 59.47 243 THR A CA 1
ATOM 1725 C C . THR A 1 243 ? 24.474 26.703 53.273 1.00 59.47 243 THR A C 1
ATOM 1727 O O . THR A 1 243 ? 25.310 27.213 54.018 1.00 59.47 243 THR A O 1
ATOM 1730 N N . ALA A 1 244 ? 23.871 27.403 52.310 1.00 63.66 244 ALA A N 1
ATOM 1731 C CA . ALA A 1 244 ? 23.983 28.854 52.197 1.00 63.66 244 ALA A CA 1
ATOM 1732 C C . ALA A 1 244 ? 23.103 29.546 53.265 1.00 63.66 244 ALA A C 1
ATOM 1734 O O . ALA A 1 244 ? 21.980 29.095 53.510 1.00 63.66 244 ALA A O 1
ATOM 1735 N N . PRO A 1 245 ? 23.579 30.626 53.912 1.00 62.16 245 PRO A N 1
ATOM 1736 C CA . PRO A 1 245 ? 22.832 31.326 54.953 1.00 62.16 245 PRO A CA 1
ATOM 1737 C C . PRO A 1 245 ? 21.666 32.151 54.389 1.00 62.16 245 PRO A C 1
ATOM 1739 O O . PRO A 1 245 ? 21.759 32.770 53.330 1.00 62.16 245 PRO A O 1
ATOM 1742 N N . ALA A 1 246 ? 20.571 32.155 55.150 1.00 59.62 246 ALA A N 1
ATOM 1743 C CA . ALA A 1 246 ? 19.317 32.838 54.865 1.00 59.62 246 ALA A CA 1
ATOM 1744 C C . ALA A 1 246 ? 19.499 34.353 54.653 1.00 59.62 246 ALA A C 1
ATOM 1746 O O . ALA A 1 246 ? 20.011 35.059 55.523 1.00 59.62 246 ALA A O 1
ATOM 1747 N N . ALA A 1 247 ? 19.030 34.851 53.507 1.00 66.56 247 ALA A N 1
ATOM 1748 C CA . ALA A 1 247 ? 18.892 36.276 53.241 1.00 66.56 247 ALA A CA 1
ATOM 1749 C C . ALA A 1 247 ? 17.651 36.841 53.959 1.00 66.56 247 ALA A C 1
ATOM 1751 O O . ALA A 1 247 ? 16.583 36.228 53.967 1.00 66.56 247 ALA A O 1
ATOM 1752 N N . ALA A 1 248 ? 17.832 38.006 54.579 1.00 70.12 248 ALA A N 1
ATOM 1753 C CA . ALA A 1 248 ? 16.861 38.716 55.404 1.00 70.12 248 ALA A CA 1
ATOM 1754 C C . ALA A 1 248 ? 15.624 39.220 54.622 1.00 70.12 248 ALA A C 1
ATOM 1756 O O . ALA A 1 248 ? 15.726 39.496 53.424 1.00 70.12 248 ALA A O 1
ATOM 1757 N N . PRO A 1 249 ? 14.465 39.390 55.291 1.00 70.44 249 PRO A N 1
ATOM 1758 C CA . PRO A 1 249 ? 13.245 39.898 54.668 1.00 70.44 249 PRO A CA 1
ATOM 1759 C C . PRO A 1 249 ? 13.326 41.401 54.354 1.00 70.44 249 PRO A C 1
ATOM 1761 O O . PRO A 1 249 ? 13.807 42.200 55.158 1.00 70.44 249 PRO A O 1
ATOM 1764 N N . ALA A 1 250 ? 12.815 41.776 53.179 1.00 74.94 250 ALA A N 1
ATOM 1765 C CA . ALA A 1 250 ? 12.667 43.160 52.738 1.00 74.94 250 ALA A CA 1
ATOM 1766 C C . ALA A 1 250 ? 11.540 43.897 53.504 1.00 74.94 250 ALA A C 1
ATOM 1768 O O . ALA A 1 250 ? 10.549 43.264 53.878 1.00 74.94 250 ALA A O 1
ATOM 1769 N N . PRO A 1 251 ? 11.662 45.221 53.728 1.00 73.44 251 PRO A N 1
ATOM 1770 C CA . PRO A 1 251 ? 10.631 46.031 54.376 1.00 73.44 251 PRO A CA 1
ATOM 1771 C C . PRO A 1 251 ? 9.425 46.317 53.454 1.00 73.44 251 PRO A C 1
ATOM 1773 O O . PRO A 1 251 ? 9.557 46.253 52.228 1.00 73.44 251 PRO A O 1
ATOM 1776 N N . PRO A 1 252 ? 8.249 46.635 54.032 1.00 69.38 252 PRO A N 1
ATOM 1777 C CA . PRO A 1 252 ? 7.009 46.849 53.290 1.00 69.38 252 PRO A CA 1
ATOM 1778 C C . PRO A 1 252 ? 7.027 48.147 52.473 1.00 69.38 252 PRO A C 1
ATOM 1780 O O . PRO A 1 252 ? 7.556 49.168 52.908 1.00 69.38 252 PRO A O 1
ATOM 1783 N N . ALA A 1 253 ? 6.412 48.087 51.291 1.00 63.75 253 ALA A N 1
ATOM 1784 C CA . ALA A 1 253 ? 6.174 49.233 50.428 1.00 63.75 253 ALA A CA 1
ATOM 1785 C C . ALA A 1 253 ? 5.033 50.099 50.985 1.00 63.75 253 ALA A C 1
ATOM 1787 O O . ALA A 1 253 ? 3.930 49.601 51.215 1.00 63.75 253 ALA A O 1
ATOM 1788 N N . ASP A 1 254 ? 5.319 51.385 51.180 1.00 62.91 254 ASP A N 1
ATOM 1789 C CA . ASP A 1 254 ? 4.337 52.427 51.471 1.00 62.91 254 ASP A CA 1
ATOM 1790 C C . ASP A 1 254 ? 3.397 52.620 50.271 1.00 62.91 254 ASP A C 1
ATOM 1792 O O . ASP A 1 254 ? 3.843 52.761 49.129 1.00 62.91 254 ASP A O 1
ATOM 1796 N N . ALA A 1 255 ? 2.093 52.633 50.548 1.00 57.00 255 ALA A N 1
ATOM 1797 C CA . ALA A 1 255 ? 1.051 53.014 49.607 1.00 57.00 255 ALA A CA 1
ATOM 1798 C C . ALA A 1 255 ? 0.767 54.514 49.769 1.00 57.00 255 ALA A C 1
ATOM 1800 O O . ALA A 1 255 ? 0.222 54.937 50.790 1.00 57.00 255 ALA A O 1
ATOM 1801 N N . GLY A 1 256 ? 1.152 55.292 48.759 1.00 60.22 256 GLY A N 1
ATOM 1802 C CA . GLY A 1 256 ? 0.675 56.653 48.511 1.00 60.22 256 GLY A CA 1
ATOM 1803 C C . GLY A 1 256 ? -0.204 56.678 47.274 1.00 60.22 256 GLY A C 1
ATOM 1804 O O . GLY A 1 256 ? 0.136 55.947 46.315 1.00 60.22 256 GLY A O 1
#

Secondary structure (DSSP, 8-state):
---HHHHHHHHTSSSSS--------------------PPP-PPPPPPPPHHHHHHHHHHHHHGGG----HHHHHHHHHHHH--SS--HHHHHHHHHHHHHTT-GGGHHHHHHHHHH--HHHHHHHHHHHHHH-S--HHHHHHHTT-SSHHHHHHHHHHHHHTT-HHHHHHHHHHS-HHHHHHHHHHHHHHH-TTT-TT-HHHHHHHHHHHHHHHHHS---S-----------TT--PPPPPP-PPPPPPPPPPP--

Foldseek 3Di:
DDDPVVVVVVVVVPPPPDDPDDDDDDDDDDDDDDPPDDPDPDPDPPDPDVVLLVVLVVLVVCVVVQAFEPQLLVVLVVVCVDPDDDDLLSVLLSLLLCLRNLPPVCLVVLLCCCVDNDDSSVLSSLQSCLSNADHPCVSLVVQCPDPDLLSVLSSLLSCVSNVVLVVLVCCLVPNDPSSVVSSVLSVCCSVCVSVNVVSVSSSSSSVSSVSSSVRRNDDPPDPPPPDPDPDPPDPDDDDDDDDDDDDDDDDDDDDD

Radius of gyration: 30.19 Å; chains: 1; bounding box: 64×71×107 Å

pLDDT: mean 80.42, std 21.23, range [35.03, 98.56]